Protein AF-A0A921GRY7-F1 (afdb_monomer_lite)

Organism: NCBI:txid173362

Secondary structure (DSSP, 8-state):
--SSSPPPHHHHHHHHHHHHTTPPPEETTHHHHHHHHHHHHHHTT----PPPPEE--GGGS-HHHHHHHT-SSHHHHHHHHHHHHHHHHHTTPPPSS-PPPPPS---SEEEEE--SSSTT---SGGGEEEEES--TT--HHHHHHHHHHHHHTT-SS--HHHHHHHHHHHHHHT---SPTT-----PPPHHHH--TT-EEEEES-EEETTTEEE-HHHHHHHHHHTT-EE-SS--SSS-SEEEESSTT--SHHHHHHHHTT--EEEHHHHHHHH-

Sequence (275 aa):
RDVQLAPRLAEAWPALSALLAWRVPVGVDIDRQLAHVDFELKRNGIVEPVPLGLEVPGRLLGAGERARLNAPTALERARAVRDAVRRVRAAGEELPGSGMAFRQVVAGHGYLLARTTGPTGTSAPTGFVVGGNLGAQDDAAAVLAGLLEETWERVPAPDAEVVERLRGVEEHFGVRVLPEGFTLEEAPGAADVLVPGARVCFSGTVHSPRHGFLEKEELHAMAEARGLVAVPNLTKTRTDVLVVAEAGSQSTKAKNAAKWEKPVLTAEEFLEWVG

Radius of gyration: 22.33 Å; chains: 1; bounding box: 62×34×62 Å

Foldseek 3Di:
DCQLQADQLLQCVQQVLQVQAQPAAEEAVRVVVLVVSCVSCVVVPHHFPRWFHQHDDPVLQDPVLVVQCPPPDPVSNSVSRVVSVVVCVVVVHDRPDDIDGRHNDRPDKHWGAAACDDPPHDLALVRIGMHHPDDPPDDSLASSLVSSLVSNVLQLQDDPSRVVSQVNSCVVSVHDNDPPPDDHDDADAPVRQLDAAAEEEEEDWAADPVPGTDDPVRLCVLSVVRRYHYDHDQDLPRHQEYEYNDRRDPDPNVVVCSVSVHHYHYPVSVVVVSD

pLDDT: mean 90.98, std 5.78, range [62.09, 97.94]

InterPro domains:
  IPR036420 BRCT domain superfamily [G3DSA:3.40.50.10190] (194-275)
  IPR036420 BRCT domain superfamily [SSF52113] (197-273)

Structure (mmCIF, N/CA/C/O backbone):
data_AF-A0A921GRY7-F1
#
_entry.id   AF-A0A921GRY7-F1
#
loop_
_atom_site.group_PDB
_atom_site.id
_atom_site.type_symbol
_atom_site.label_atom_id
_atom_site.label_alt_id
_atom_site.label_comp_id
_atom_site.label_asym_id
_atom_site.label_entity_id
_atom_site.label_seq_id
_atom_site.pdbx_PDB_ins_code
_atom_site.Cartn_x
_atom_site.Cartn_y
_atom_site.Cartn_z
_atom_site.occupancy
_atom_site.B_iso_or_equiv
_atom_site.auth_seq_id
_atom_site.auth_comp_id
_atom_site.auth_asym_id
_atom_site.auth_atom_id
_atom_site.pdbx_PDB_model_num
ATOM 1 N N . ARG A 1 1 ? -3.707 -9.504 2.897 1.00 62.09 1 ARG A N 1
ATOM 2 C CA . ARG A 1 1 ? -4.152 -8.556 3.936 1.00 62.09 1 ARG A CA 1
ATOM 3 C C . ARG A 1 1 ? -2.907 -7.834 4.434 1.00 62.09 1 ARG A C 1
ATOM 5 O O . ARG A 1 1 ? -2.235 -8.332 5.317 1.00 62.09 1 ARG A O 1
ATOM 12 N N . ASP A 1 2 ? -2.523 -6.727 3.792 1.00 67.38 2 ASP A N 1
ATOM 13 C CA . ASP A 1 2 ? -1.237 -6.053 4.085 1.00 67.38 2 ASP A CA 1
ATOM 14 C C . ASP A 1 2 ? -1.379 -4.541 4.285 1.00 67.38 2 ASP A C 1
ATOM 16 O O . ASP A 1 2 ? -0.385 -3.847 4.435 1.00 67.38 2 ASP A O 1
ATOM 20 N N . VAL A 1 3 ? -2.601 -4.001 4.254 1.00 77.12 3 VAL A N 1
ATOM 21 C CA . VAL A 1 3 ? -2.823 -2.557 4.076 1.00 77.12 3 VAL A CA 1
ATOM 22 C C . VAL A 1 3 ? -2.431 -1.737 5.309 1.00 77.12 3 VAL A C 1
ATOM 24 O O . VAL A 1 3 ? -1.964 -0.613 5.154 1.00 77.12 3 VAL A O 1
ATOM 27 N N . GLN A 1 4 ? -2.572 -2.280 6.524 1.00 86.12 4 GLN A N 1
ATOM 28 C CA . GLN A 1 4 ? -2.249 -1.555 7.764 1.00 86.12 4 GLN A CA 1
ATOM 29 C C . GLN A 1 4 ? -0.755 -1.267 7.922 1.00 86.12 4 GLN A C 1
ATOM 31 O O . GLN A 1 4 ? -0.395 -0.180 8.361 1.00 86.12 4 GLN A O 1
ATOM 36 N N . LEU A 1 5 ? 0.091 -2.219 7.520 1.00 91.62 5 LEU A N 1
ATOM 37 C CA . LEU A 1 5 ? 1.551 -2.110 7.563 1.00 91.62 5 LEU A CA 1
ATOM 38 C C . LEU A 1 5 ? 2.154 -1.788 6.189 1.00 91.62 5 LEU A C 1
ATOM 40 O O . LEU A 1 5 ? 3.370 -1.814 6.033 1.00 91.62 5 LEU A O 1
ATOM 44 N N . ALA A 1 6 ? 1.329 -1.542 5.168 1.00 91.44 6 ALA A N 1
ATOM 45 C CA . ALA A 1 6 ? 1.836 -1.190 3.853 1.00 91.44 6 ALA A CA 1
ATOM 46 C C . ALA A 1 6 ? 2.446 0.219 3.896 1.00 91.44 6 ALA A C 1
ATOM 48 O O . ALA A 1 6 ? 1.785 1.159 4.360 1.00 91.44 6 ALA A O 1
ATOM 49 N N . PRO A 1 7 ? 3.658 0.396 3.344 1.00 93.19 7 PRO A N 1
ATOM 50 C CA . PRO A 1 7 ? 4.244 1.715 3.223 1.00 93.19 7 PRO A CA 1
ATOM 51 C C . PRO A 1 7 ? 3.409 2.553 2.257 1.00 93.19 7 PRO A C 1
ATOM 53 O O . PRO A 1 7 ? 2.946 2.089 1.207 1.00 93.19 7 PRO A O 1
ATOM 56 N N . ARG A 1 8 ? 3.249 3.832 2.579 1.00 90.88 8 ARG A N 1
ATOM 57 C CA . ARG A 1 8 ? 2.812 4.842 1.614 1.00 90.88 8 ARG A CA 1
ATOM 58 C C . ARG A 1 8 ? 3.872 4.978 0.530 1.00 90.88 8 ARG A C 1
ATOM 60 O O . ARG A 1 8 ? 5.044 4.688 0.756 1.00 90.88 8 ARG A O 1
ATOM 67 N N . LEU A 1 9 ? 3.486 5.501 -0.636 1.00 92.12 9 LEU A N 1
ATOM 68 C CA . LEU A 1 9 ? 4.440 5.701 -1.731 1.00 92.12 9 LEU A CA 1
ATOM 69 C C . LEU A 1 9 ? 5.669 6.504 -1.281 1.00 92.12 9 LEU A C 1
ATOM 71 O O . LEU A 1 9 ? 6.775 6.137 -1.642 1.00 92.12 9 LEU A O 1
ATOM 75 N N . ALA A 1 10 ? 5.484 7.541 -0.459 1.00 90.31 10 ALA A N 1
ATOM 76 C CA . ALA A 1 10 ? 6.588 8.345 0.058 1.00 90.31 10 ALA A CA 1
ATOM 77 C C . ALA A 1 10 ? 7.561 7.562 0.961 1.00 90.31 10 ALA A C 1
ATOM 79 O O . ALA A 1 10 ? 8.765 7.767 0.870 1.00 90.31 10 ALA A O 1
ATOM 80 N N . GLU A 1 11 ? 7.051 6.633 1.770 1.00 92.62 11 GLU A N 1
ATOM 81 C CA . GLU A 1 11 ? 7.844 5.781 2.672 1.00 92.62 11 GLU A CA 1
ATOM 82 C C . GLU A 1 11 ? 8.551 4.654 1.896 1.00 92.62 11 GLU A C 1
ATOM 84 O O . GLU A 1 11 ? 9.663 4.251 2.225 1.00 92.62 11 GLU A O 1
ATOM 89 N N . ALA A 1 12 ? 7.929 4.162 0.821 1.00 94.44 12 ALA A N 1
ATOM 90 C CA . ALA A 1 12 ? 8.514 3.158 -0.066 1.00 94.44 12 ALA A CA 1
ATOM 91 C C . ALA A 1 12 ? 9.510 3.752 -1.075 1.00 94.44 12 ALA A C 1
ATOM 93 O O . ALA A 1 12 ? 10.363 3.030 -1.600 1.00 94.44 12 ALA A O 1
ATOM 94 N N . TRP A 1 13 ? 9.391 5.046 -1.397 1.00 93.25 13 TRP A N 1
ATOM 95 C CA . TRP A 1 13 ? 10.113 5.665 -2.507 1.00 93.25 13 TRP A CA 1
ATOM 96 C C . TRP A 1 13 ? 11.633 5.542 -2.397 1.00 93.25 13 TRP A C 1
ATOM 98 O O . TRP A 1 13 ? 12.224 5.170 -3.406 1.00 93.25 13 TRP A O 1
ATOM 108 N N . PRO A 1 14 ? 12.287 5.749 -1.235 1.00 92.56 14 PRO A N 1
ATOM 109 C CA . PRO A 1 14 ? 13.736 5.570 -1.135 1.00 92.56 14 PRO A CA 1
ATOM 110 C C . PRO A 1 14 ? 14.187 4.145 -1.491 1.00 92.56 14 PRO A C 1
ATOM 112 O O . PRO A 1 14 ? 15.159 3.961 -2.223 1.00 92.56 14 PRO A O 1
ATOM 115 N N . ALA A 1 15 ? 13.444 3.121 -1.056 1.00 93.69 15 ALA A N 1
ATOM 116 C CA . ALA A 1 15 ? 13.732 1.734 -1.421 1.00 93.69 15 ALA A CA 1
ATOM 117 C C . ALA A 1 15 ? 13.494 1.464 -2.917 1.00 93.69 15 ALA A C 1
ATOM 119 O O . ALA A 1 15 ? 14.284 0.771 -3.561 1.00 93.69 15 ALA A O 1
ATOM 120 N N . LEU A 1 16 ? 12.430 2.030 -3.496 1.00 92.56 16 LEU A N 1
ATOM 121 C CA . LEU A 1 16 ? 12.113 1.881 -4.919 1.00 92.56 16 LEU A CA 1
ATOM 122 C C . LEU A 1 16 ? 13.102 2.623 -5.8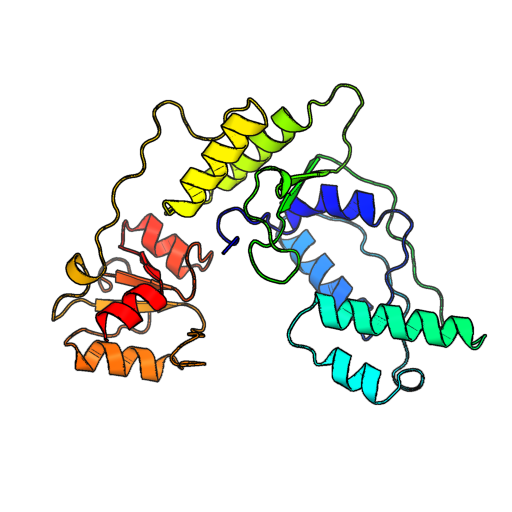22 1.00 92.56 16 LEU A C 1
ATOM 124 O O . LEU A 1 16 ? 13.555 2.056 -6.816 1.00 92.56 16 LEU A O 1
ATOM 128 N N . SER A 1 17 ? 13.447 3.869 -5.501 1.00 91.31 17 SER A N 1
ATOM 129 C CA . SER A 1 17 ? 14.310 4.718 -6.324 1.00 91.31 17 SER A CA 1
ATOM 130 C C . SER A 1 17 ? 15.698 4.102 -6.484 1.00 91.31 17 SER A C 1
ATOM 132 O O . SER A 1 17 ? 16.226 4.083 -7.595 1.00 91.31 17 SER A O 1
ATOM 134 N N . ALA A 1 18 ? 16.228 3.465 -5.434 1.00 88.81 18 ALA A N 1
ATOM 135 C CA . ALA A 1 18 ? 17.472 2.700 -5.495 1.00 88.81 18 ALA A CA 1
ATOM 136 C C . ALA A 1 18 ? 17.420 1.553 -6.517 1.00 88.81 18 ALA A C 1
ATOM 138 O O . ALA A 1 18 ? 18.366 1.345 -7.276 1.00 88.81 18 ALA A O 1
ATOM 139 N N . LEU A 1 19 ? 16.301 0.826 -6.585 1.00 89.88 19 LEU A N 1
ATOM 140 C CA . LEU A 1 19 ? 16.115 -0.270 -7.541 1.00 89.88 19 LEU A CA 1
ATOM 141 C C . LEU A 1 19 ? 15.895 0.235 -8.973 1.00 89.88 19 LEU A C 1
ATOM 143 O O . LEU A 1 19 ? 16.214 -0.475 -9.934 1.00 89.88 19 LEU A O 1
ATOM 147 N N . LEU A 1 20 ? 15.328 1.434 -9.114 1.00 92.00 20 LEU A N 1
ATOM 148 C CA . LEU A 1 20 ? 15.004 2.073 -10.387 1.00 92.00 20 LEU A CA 1
ATOM 149 C C . LEU A 1 20 ? 16.164 2.879 -10.972 1.00 92.00 20 LEU A C 1
ATOM 151 O O . LEU A 1 20 ? 16.150 3.122 -12.178 1.00 92.00 20 LEU A O 1
ATOM 155 N N . ALA A 1 21 ? 17.156 3.254 -10.164 1.00 90.62 21 ALA A N 1
ATOM 156 C CA . ALA A 1 21 ? 18.309 4.041 -10.581 1.00 90.62 21 ALA A CA 1
ATOM 157 C C . ALA A 1 21 ? 18.903 3.520 -11.898 1.00 90.62 21 ALA A C 1
ATOM 159 O O . ALA A 1 21 ? 19.133 2.318 -12.069 1.00 90.62 21 ALA A O 1
ATOM 160 N N . TRP A 1 22 ? 19.125 4.436 -12.844 1.00 92.38 22 TRP A N 1
ATOM 161 C CA . TRP A 1 22 ? 19.661 4.157 -14.183 1.00 92.38 22 TRP A CA 1
ATOM 162 C C . TRP A 1 22 ? 18.776 3.313 -15.107 1.00 92.38 22 TRP A C 1
ATOM 164 O O . TRP A 1 22 ? 19.164 3.027 -16.241 1.00 92.38 22 TRP A O 1
ATOM 174 N N . ARG A 1 23 ? 17.568 2.937 -14.682 1.00 93.25 23 ARG A N 1
ATOM 175 C CA . ARG A 1 23 ? 16.606 2.233 -15.535 1.00 93.25 23 ARG A CA 1
ATOM 176 C C . ARG A 1 23 ? 15.716 3.233 -16.257 1.00 93.25 23 ARG A C 1
ATOM 178 O O . ARG A 1 23 ? 15.287 4.227 -15.682 1.00 93.25 23 ARG A O 1
ATOM 185 N N . VAL A 1 24 ? 15.405 2.935 -17.514 1.00 94.69 24 VAL A N 1
ATOM 186 C CA . VAL A 1 24 ? 14.414 3.677 -18.302 1.00 94.69 24 VAL A CA 1
ATOM 187 C C . VAL A 1 24 ? 13.053 2.999 -18.117 1.00 94.69 24 VAL A C 1
ATOM 189 O O . VAL A 1 24 ? 12.957 1.794 -18.382 1.00 94.69 24 VAL A O 1
ATOM 192 N N . PRO A 1 25 ? 12.007 3.710 -17.660 1.00 95.19 25 PRO A N 1
ATOM 193 C CA . PRO A 1 25 ? 10.662 3.154 -17.616 1.00 95.19 25 PRO A CA 1
ATOM 194 C C . PRO A 1 25 ? 10.142 2.933 -19.038 1.00 95.19 25 PRO A C 1
ATOM 196 O O . PRO A 1 25 ? 10.279 3.793 -19.904 1.00 95.19 25 PRO A O 1
ATOM 199 N N . VAL A 1 26 ? 9.548 1.767 -19.282 1.00 94.94 26 VAL A N 1
ATOM 200 C CA . VAL A 1 26 ? 9.009 1.371 -20.590 1.00 94.94 26 VAL A CA 1
ATOM 201 C C . VAL A 1 26 ? 7.582 0.882 -20.390 1.00 94.94 26 VAL A C 1
ATOM 203 O O . VAL A 1 26 ? 7.345 0.045 -19.517 1.00 94.94 26 VAL A O 1
ATOM 206 N N . GLY A 1 27 ? 6.634 1.374 -21.184 1.00 94.81 27 GLY A N 1
ATOM 207 C CA . GLY A 1 27 ? 5.225 1.022 -21.015 1.00 94.81 27 GLY A CA 1
ATOM 208 C C . GLY A 1 27 ? 4.302 1.575 -22.085 1.00 94.81 27 GLY A C 1
ATOM 209 O O . GLY A 1 27 ? 4.739 2.275 -22.988 1.00 94.81 27 GLY A O 1
ATOM 210 N N . VAL A 1 28 ? 3.025 1.216 -21.965 1.00 93.19 28 VAL A N 1
ATOM 211 C CA . VAL A 1 28 ? 1.927 1.799 -22.748 1.00 93.19 28 VAL A CA 1
ATOM 212 C C . VAL A 1 28 ? 1.341 2.954 -21.948 1.00 93.19 28 VAL A C 1
ATOM 214 O O . VAL A 1 28 ? 1.077 2.778 -20.754 1.00 93.19 28 VAL A O 1
ATOM 217 N N . ASP A 1 29 ? 1.152 4.106 -22.581 1.00 92.94 29 ASP A N 1
ATOM 218 C CA . ASP A 1 29 ? 0.793 5.368 -21.927 1.00 92.94 29 ASP A CA 1
ATOM 219 C C . ASP A 1 29 ? 1.717 5.660 -20.729 1.00 92.94 29 ASP A C 1
ATOM 221 O O . ASP A 1 29 ? 1.269 6.050 -19.643 1.00 92.94 29 ASP A O 1
ATOM 225 N N . ILE A 1 30 ? 3.018 5.389 -20.887 1.00 94.19 30 ILE A N 1
ATOM 226 C CA . ILE A 1 30 ? 3.952 5.327 -19.753 1.00 94.19 30 ILE A CA 1
ATOM 227 C C . ILE A 1 30 ? 4.071 6.675 -19.044 1.00 94.19 30 ILE A C 1
ATOM 229 O O . ILE A 1 30 ? 4.057 6.720 -17.815 1.00 94.19 30 ILE A O 1
ATOM 233 N N . ASP A 1 31 ? 4.080 7.775 -19.794 1.00 94.25 31 ASP A N 1
ATOM 234 C CA . ASP A 1 31 ? 4.177 9.121 -19.228 1.00 94.25 31 ASP A CA 1
ATOM 235 C C . ASP A 1 31 ? 2.950 9.482 -18.387 1.00 94.25 31 ASP A C 1
ATOM 237 O O . ASP A 1 31 ? 3.072 10.152 -17.363 1.00 94.25 31 ASP A O 1
ATOM 241 N N . ARG A 1 32 ? 1.762 8.975 -18.743 1.00 94.31 32 ARG A N 1
ATOM 242 C CA . ARG A 1 32 ? 0.558 9.151 -17.921 1.00 94.31 32 ARG A CA 1
ATOM 243 C C . ARG A 1 32 ? 0.674 8.390 -16.603 1.00 94.31 32 ARG A C 1
ATOM 245 O O . ARG A 1 32 ? 0.292 8.912 -15.558 1.00 94.31 32 ARG A O 1
ATOM 252 N N . GLN A 1 33 ? 1.200 7.167 -16.633 1.00 93.56 33 GLN A N 1
ATOM 253 C CA . GLN A 1 33 ? 1.421 6.381 -15.416 1.00 93.56 33 GLN A CA 1
ATOM 254 C C . GLN A 1 33 ? 2.462 7.045 -14.507 1.00 93.56 33 GLN A C 1
ATOM 256 O O . GLN A 1 33 ? 2.249 7.156 -13.301 1.00 93.56 33 GLN A O 1
ATOM 261 N N . LEU A 1 34 ? 3.551 7.547 -15.089 1.00 94.75 34 LEU A N 1
ATOM 262 C CA . LEU A 1 34 ? 4.587 8.292 -14.378 1.00 94.75 34 LEU A CA 1
ATOM 263 C C . LEU A 1 34 ? 4.060 9.618 -13.815 1.00 94.75 34 LEU A C 1
ATOM 265 O O . LEU A 1 34 ? 4.408 9.964 -12.690 1.00 94.75 34 LEU A O 1
ATOM 269 N N . ALA A 1 35 ? 3.151 10.304 -14.513 1.00 94.81 35 ALA A N 1
ATOM 270 C CA . ALA A 1 35 ? 2.479 11.494 -13.994 1.00 94.81 35 ALA A CA 1
ATOM 271 C C . ALA A 1 35 ? 1.622 11.197 -12.749 1.00 94.81 35 ALA A C 1
ATOM 273 O O . ALA A 1 35 ? 1.552 12.025 -11.843 1.00 94.81 35 ALA A O 1
ATOM 274 N N . HIS A 1 36 ? 0.999 10.015 -12.659 1.00 94.12 36 HIS A N 1
ATOM 275 C CA . HIS A 1 36 ? 0.296 9.598 -11.440 1.00 94.12 36 HIS A CA 1
ATOM 276 C C . HIS A 1 36 ? 1.260 9.365 -10.267 1.00 94.12 36 HIS A C 1
ATOM 278 O O . HIS A 1 36 ? 0.955 9.763 -9.144 1.00 94.12 36 HIS A O 1
ATOM 284 N N . VAL A 1 37 ? 2.429 8.769 -10.525 1.00 93.12 37 VAL A N 1
ATOM 285 C CA . VAL A 1 37 ? 3.484 8.587 -9.511 1.00 93.12 37 VAL A CA 1
ATOM 286 C C . VAL A 1 37 ? 4.023 9.940 -9.044 1.00 93.12 37 VAL A C 1
ATOM 288 O O . VAL A 1 37 ? 4.062 10.196 -7.845 1.00 93.12 37 VAL A O 1
ATOM 291 N N . ASP A 1 38 ? 4.372 10.825 -9.978 1.00 93.50 38 ASP A N 1
ATOM 292 C CA . ASP A 1 38 ? 4.844 12.188 -9.707 1.00 93.50 38 ASP A CA 1
ATOM 293 C C . ASP A 1 38 ? 3.835 12.989 -8.870 1.00 93.50 38 ASP A C 1
ATOM 295 O O . ASP A 1 38 ? 4.195 13.619 -7.874 1.00 93.50 38 ASP A O 1
ATOM 299 N N . PHE A 1 39 ? 2.550 12.916 -9.228 1.00 93.88 39 PHE A N 1
ATOM 300 C CA . PHE A 1 39 ? 1.476 13.563 -8.481 1.00 93.88 39 PHE A CA 1
ATOM 301 C C . PHE A 1 39 ? 1.401 13.069 -7.030 1.00 93.88 39 PHE A C 1
ATOM 303 O O . PHE A 1 39 ? 1.341 13.883 -6.105 1.00 93.88 39 PHE A O 1
ATOM 310 N N . GLU A 1 40 ? 1.426 11.751 -6.813 1.00 93.19 40 GLU A N 1
ATOM 311 C CA . GLU A 1 40 ? 1.356 11.185 -5.463 1.00 93.19 40 GLU A CA 1
ATOM 312 C C . GLU A 1 40 ? 2.619 11.479 -4.641 1.00 93.19 40 GLU A C 1
ATOM 314 O O . GLU A 1 40 ? 2.504 11.767 -3.449 1.00 93.19 40 GLU A O 1
ATOM 319 N N . LEU A 1 41 ? 3.810 11.502 -5.246 1.00 92.00 41 LEU A N 1
ATOM 320 C CA . LEU A 1 41 ? 5.035 11.930 -4.559 1.00 92.00 41 LEU A CA 1
ATOM 321 C C . LEU A 1 41 ? 4.931 13.387 -4.094 1.00 92.00 41 LEU A C 1
ATOM 323 O O . LEU A 1 41 ? 5.106 13.666 -2.905 1.00 92.00 41 LEU A O 1
ATOM 327 N N . LYS A 1 42 ? 4.539 14.299 -4.994 1.00 92.44 42 LYS A N 1
ATOM 328 C CA . LYS A 1 42 ? 4.381 15.732 -4.690 1.00 92.44 42 LYS A CA 1
ATOM 329 C C . LYS A 1 42 ? 3.350 15.979 -3.599 1.00 92.44 42 LYS A C 1
ATOM 331 O O . LYS A 1 42 ? 3.585 16.780 -2.697 1.00 92.44 42 LYS A O 1
ATOM 336 N N . ARG A 1 43 ? 2.223 15.266 -3.645 1.00 90.88 43 ARG A N 1
ATOM 337 C CA . ARG A 1 43 ? 1.174 15.331 -2.617 1.00 90.88 43 ARG A CA 1
ATOM 338 C C . ARG A 1 43 ? 1.686 14.948 -1.226 1.00 90.88 43 ARG A C 1
ATOM 340 O O . ARG A 1 43 ? 1.167 15.458 -0.237 1.00 90.88 43 ARG A O 1
ATOM 347 N N . ASN A 1 44 ? 2.680 14.068 -1.153 1.00 88.88 44 ASN A N 1
ATOM 348 C CA . ASN A 1 44 ? 3.298 13.617 0.090 1.00 88.88 44 ASN A CA 1
ATOM 349 C C . ASN A 1 44 ? 4.630 14.337 0.388 1.00 88.88 44 ASN A C 1
ATOM 351 O O . ASN A 1 44 ? 5.401 13.869 1.218 1.00 88.88 44 ASN A O 1
ATOM 355 N N . GLY A 1 45 ? 4.898 15.477 -0.262 1.00 88.12 45 GLY A N 1
ATOM 356 C CA . GLY A 1 45 ? 6.051 16.331 0.038 1.00 88.12 45 GLY A CA 1
ATOM 357 C C . GLY A 1 45 ? 7.376 15.896 -0.592 1.00 88.12 45 GLY A C 1
ATOM 358 O O . GLY A 1 45 ? 8.396 16.525 -0.324 1.00 88.12 45 GLY A O 1
ATOM 359 N N . ILE A 1 46 ? 7.382 14.872 -1.449 1.00 88.31 46 ILE A N 1
ATOM 360 C CA . ILE A 1 46 ? 8.577 14.439 -2.182 1.00 88.31 46 ILE A CA 1
ATOM 361 C C . ILE A 1 46 ? 8.581 15.083 -3.568 1.00 88.31 46 ILE A C 1
ATOM 363 O O . ILE A 1 46 ? 7.669 14.880 -4.369 1.00 88.31 46 ILE A O 1
ATOM 367 N N . VAL A 1 47 ? 9.638 15.838 -3.870 1.00 87.56 47 VAL A N 1
ATOM 368 C CA . VAL A 1 47 ? 9.867 16.431 -5.194 1.00 87.56 47 VAL A CA 1
ATOM 369 C C . VAL A 1 47 ? 11.020 15.693 -5.869 1.00 87.56 47 VAL A C 1
ATOM 371 O O . VAL A 1 47 ? 12.167 16.128 -5.816 1.00 87.56 47 VAL A O 1
ATOM 374 N N . GLU A 1 48 ? 10.702 14.562 -6.497 1.00 84.88 48 GLU A N 1
ATOM 375 C CA . GLU A 1 48 ? 11.650 13.783 -7.299 1.00 84.88 48 GLU A CA 1
ATOM 376 C C . GLU A 1 48 ? 11.406 14.048 -8.794 1.00 84.88 48 GLU A C 1
ATOM 378 O O . GLU A 1 48 ? 10.261 13.964 -9.244 1.00 84.88 48 GLU A O 1
ATOM 383 N N . PRO A 1 49 ? 12.439 14.350 -9.601 1.00 86.88 49 PRO A N 1
ATOM 384 C CA . PRO A 1 49 ? 12.290 14.471 -11.047 1.00 86.88 49 PRO A CA 1
ATOM 385 C C . PRO A 1 49 ? 11.945 13.120 -11.691 1.00 86.88 49 PRO A C 1
ATOM 387 O O . PRO A 1 49 ? 12.827 12.318 -12.004 1.00 86.88 49 PRO A O 1
ATOM 390 N N . VAL A 1 50 ? 10.655 12.876 -11.921 1.00 90.81 50 VAL A N 1
ATOM 391 C CA . VAL A 1 50 ? 10.193 11.682 -12.634 1.00 90.81 50 VAL A CA 1
ATOM 392 C C . VAL A 1 50 ? 10.576 11.791 -14.123 1.00 90.81 50 VAL A C 1
ATOM 394 O O . VAL A 1 50 ? 10.293 12.816 -14.749 1.00 90.81 50 VAL A O 1
ATOM 397 N N . PRO A 1 51 ? 11.264 10.786 -14.705 1.00 93.25 51 PRO A N 1
ATOM 398 C CA . PRO A 1 51 ? 11.723 10.839 -16.092 1.00 93.25 51 PRO A CA 1
ATOM 399 C C . PRO A 1 51 ? 10.567 10.688 -17.090 1.00 93.25 51 PRO A C 1
ATOM 401 O O . PRO A 1 51 ? 9.493 10.210 -16.741 1.00 93.25 51 PRO A O 1
ATOM 404 N N . LEU A 1 52 ? 10.820 11.027 -18.358 1.00 93.62 52 LEU A N 1
ATOM 405 C CA . LEU A 1 52 ? 9.954 10.619 -19.468 1.00 93.62 52 LEU A CA 1
ATOM 406 C C . LEU A 1 52 ? 10.229 9.154 -19.808 1.00 93.62 52 LEU A C 1
ATOM 408 O O . LEU A 1 52 ? 11.390 8.741 -19.902 1.00 93.62 52 LEU A O 1
ATOM 412 N N . GLY A 1 53 ? 9.175 8.369 -19.980 1.00 94.81 53 GLY A N 1
ATOM 413 C CA . GLY A 1 53 ? 9.274 6.962 -20.325 1.00 94.81 53 GLY A CA 1
ATOM 414 C C . GLY A 1 53 ? 9.470 6.718 -21.816 1.00 94.81 53 GLY A C 1
ATOM 415 O O . GLY A 1 53 ? 9.351 7.600 -22.661 1.00 94.81 53 GLY A O 1
ATOM 416 N N . LEU A 1 54 ? 9.797 5.471 -22.137 1.00 95.56 54 LEU A N 1
ATOM 417 C CA . LEU A 1 54 ? 9.840 4.977 -23.504 1.00 95.56 54 LEU A CA 1
ATOM 418 C C . LEU A 1 54 ? 8.506 4.300 -23.832 1.00 95.56 54 LEU A C 1
ATOM 420 O O . LEU A 1 54 ? 8.191 3.230 -23.300 1.00 95.56 54 LEU A O 1
ATOM 424 N N . GLU A 1 55 ? 7.729 4.941 -24.697 1.00 95.12 55 GLU A N 1
ATOM 425 C CA . GLU A 1 55 ? 6.400 4.477 -25.087 1.00 95.12 55 GLU A CA 1
ATOM 426 C C . GLU A 1 55 ? 6.475 3.197 -25.933 1.00 95.12 55 GLU A C 1
ATOM 428 O O . GLU A 1 55 ? 7.328 3.054 -26.814 1.00 95.12 55 GLU A O 1
ATOM 433 N N . VAL A 1 56 ? 5.554 2.263 -25.686 1.00 94.75 56 VAL A N 1
ATOM 434 C CA . VAL A 1 56 ? 5.374 1.043 -26.478 1.00 94.75 56 VAL A CA 1
ATOM 435 C C . VAL A 1 56 ? 4.169 1.225 -27.402 1.00 94.75 56 VAL A C 1
ATOM 437 O O . VAL A 1 56 ? 3.029 1.092 -26.957 1.00 94.75 56 VAL A O 1
ATOM 440 N N . PRO A 1 57 ? 4.377 1.470 -28.710 1.00 92.38 57 PRO A N 1
ATOM 441 C CA . PRO A 1 57 ? 3.271 1.692 -29.628 1.00 92.38 57 PRO A CA 1
ATOM 442 C C . PRO A 1 57 ? 2.329 0.490 -29.708 1.00 92.38 57 PRO A C 1
ATOM 444 O O . PRO A 1 57 ? 2.767 -0.638 -29.933 1.00 92.38 57 PRO A O 1
ATOM 447 N N . GLY A 1 58 ? 1.017 0.736 -29.673 1.00 90.69 58 GLY A N 1
ATOM 448 C CA . GLY A 1 58 ? 0.007 -0.330 -29.742 1.00 90.69 58 GLY A CA 1
ATOM 449 C C . GLY A 1 58 ? 0.089 -1.221 -30.993 1.00 90.69 58 GLY A C 1
ATOM 450 O O . GLY A 1 58 ? -0.290 -2.395 -30.946 1.00 90.69 58 GLY A O 1
ATOM 451 N N . ARG A 1 59 ? 0.645 -0.699 -32.098 1.00 91.75 59 ARG A N 1
ATOM 452 C CA . ARG A 1 59 ? 0.915 -1.466 -33.330 1.00 91.75 59 ARG A CA 1
ATOM 453 C C . ARG A 1 59 ? 1.939 -2.588 -33.135 1.00 91.75 59 ARG A C 1
ATOM 455 O O . ARG A 1 59 ? 1.866 -3.582 -33.843 1.00 91.75 59 ARG A O 1
ATOM 462 N N . LEU A 1 60 ? 2.853 -2.440 -32.174 1.00 91.25 60 LEU A N 1
ATOM 463 C CA . LEU A 1 60 ? 3.876 -3.440 -31.861 1.00 91.25 60 LEU A CA 1
ATOM 464 C C . LEU A 1 60 ? 3.356 -4.529 -30.921 1.00 91.25 60 LEU A C 1
ATOM 466 O O . LEU A 1 60 ? 4.044 -5.523 -30.716 1.00 91.25 60 LEU A O 1
ATOM 470 N N . LEU A 1 61 ? 2.160 -4.361 -30.351 1.00 92.62 61 LEU A N 1
ATOM 471 C CA . LEU A 1 61 ? 1.550 -5.320 -29.435 1.00 92.62 61 LEU A CA 1
ATOM 472 C C . LEU A 1 61 ? 0.695 -6.331 -30.199 1.00 92.62 61 LEU A C 1
ATOM 474 O O . LEU A 1 61 ? -0.171 -5.942 -30.979 1.00 92.62 61 LEU A O 1
ATOM 478 N N . GLY A 1 62 ? 0.873 -7.622 -29.934 1.00 91.31 62 GLY A N 1
ATOM 479 C CA . GLY A 1 62 ? 0.003 -8.682 -30.445 1.00 91.31 62 GLY A CA 1
ATOM 480 C C . GLY A 1 62 ? -1.335 -8.768 -29.698 1.00 91.31 62 GLY A C 1
ATOM 481 O O . GLY A 1 62 ? -1.495 -8.226 -28.605 1.00 91.31 62 GLY A O 1
ATOM 482 N N . ALA A 1 63 ? -2.305 -9.504 -30.251 1.00 91.81 63 ALA A N 1
ATOM 483 C CA . ALA A 1 63 ? -3.631 -9.665 -29.637 1.00 91.81 63 ALA A CA 1
ATOM 484 C C . ALA A 1 63 ? -3.570 -10.249 -28.210 1.00 91.81 63 ALA A C 1
ATOM 486 O O . ALA A 1 63 ? -4.212 -9.727 -27.300 1.00 91.81 63 ALA A O 1
ATOM 487 N N . GLY A 1 64 ? -2.741 -11.277 -27.991 1.00 92.50 64 GLY A N 1
ATOM 488 C CA . GLY A 1 64 ? -2.557 -11.877 -26.665 1.00 92.50 64 GLY A CA 1
ATOM 489 C C . GLY A 1 64 ? -1.892 -10.936 -25.654 1.00 92.50 64 GLY A C 1
ATOM 490 O O . GLY A 1 64 ? -2.208 -10.969 -24.469 1.00 92.50 64 GLY A O 1
ATOM 491 N N . GLU A 1 65 ? -1.002 -10.048 -26.100 1.00 93.88 65 GLU A N 1
ATOM 492 C CA . GLU A 1 65 ? -0.382 -9.041 -25.230 1.00 93.88 65 GLU A CA 1
ATOM 493 C C . GLU A 1 65 ? -1.395 -7.970 -24.838 1.00 93.88 65 GLU A C 1
ATOM 495 O O . GLU A 1 65 ? -1.504 -7.656 -23.658 1.00 93.88 65 GLU A O 1
ATOM 500 N N . ARG A 1 66 ? -2.208 -7.491 -25.788 1.00 92.94 66 ARG A N 1
ATOM 501 C CA . ARG A 1 66 ? -3.302 -6.546 -25.512 1.00 92.94 66 ARG A CA 1
ATOM 502 C C . ARG A 1 66 ? -4.320 -7.118 -24.527 1.00 92.94 66 ARG A C 1
ATOM 504 O O . ARG A 1 66 ? -4.740 -6.409 -23.622 1.00 92.94 66 ARG A O 1
ATOM 511 N N . ALA A 1 67 ? -4.670 -8.399 -24.648 1.00 94.00 67 ALA A N 1
ATOM 512 C CA . ALA A 1 67 ? -5.537 -9.058 -23.672 1.00 94.00 67 ALA A CA 1
ATOM 513 C C . ALA A 1 67 ? -4.907 -9.065 -22.267 1.00 94.00 67 ALA A C 1
ATOM 515 O O . ALA A 1 67 ? -5.567 -8.709 -21.295 1.00 94.00 67 ALA A O 1
ATOM 516 N N . ARG A 1 68 ? -3.609 -9.384 -22.154 1.00 95.12 68 ARG A N 1
ATOM 517 C CA . ARG A 1 68 ? -2.885 -9.359 -20.869 1.00 95.12 68 ARG A CA 1
ATOM 518 C C . ARG A 1 68 ? -2.678 -7.950 -20.303 1.00 95.12 68 ARG A C 1
ATOM 520 O O . ARG A 1 68 ? -2.519 -7.811 -19.095 1.00 95.12 68 ARG A O 1
ATOM 527 N N . LEU A 1 69 ? -2.718 -6.902 -21.125 1.00 93.75 69 LEU A N 1
ATOM 528 C CA . LEU A 1 69 ? -2.750 -5.519 -20.632 1.00 93.75 69 LEU A CA 1
ATOM 529 C C . LEU A 1 69 ? -4.063 -5.174 -19.917 1.00 93.75 69 LEU A C 1
ATOM 531 O O . LEU A 1 69 ? -4.075 -4.235 -19.132 1.00 93.75 69 LEU A O 1
ATOM 535 N N . ASN A 1 70 ? -5.124 -5.962 -20.106 1.00 92.25 70 ASN A N 1
ATOM 536 C CA . ASN A 1 70 ? -6.371 -5.858 -19.345 1.00 92.25 70 ASN A CA 1
ATOM 537 C C . ASN A 1 70 ? -6.421 -6.826 -18.148 1.00 92.25 70 ASN A C 1
ATOM 539 O O . ASN A 1 70 ? -7.480 -7.023 -17.559 1.00 92.25 70 ASN A O 1
ATOM 543 N N . ALA A 1 71 ? -5.292 -7.448 -17.783 1.00 91.44 71 ALA A N 1
ATOM 544 C CA . ALA A 1 71 ? -5.221 -8.325 -16.619 1.00 91.44 71 ALA A CA 1
ATOM 545 C C . ALA A 1 71 ? -5.560 -7.564 -15.320 1.00 91.44 71 ALA A C 1
ATOM 547 O O . ALA A 1 71 ? -5.248 -6.368 -15.201 1.00 91.44 71 ALA A O 1
ATOM 548 N N . PRO A 1 72 ? -6.153 -8.244 -14.321 1.00 85.62 72 PRO A N 1
ATOM 549 C CA . PRO A 1 72 ? -6.647 -7.598 -13.107 1.00 85.62 72 PRO A CA 1
ATOM 550 C C . PRO A 1 72 ? -5.522 -6.961 -12.285 1.00 85.62 72 PRO A C 1
ATOM 552 O O . PRO A 1 72 ? -5.717 -5.903 -11.682 1.00 85.62 72 PRO A O 1
ATOM 555 N N . THR A 1 73 ? -4.311 -7.531 -12.292 1.00 85.88 73 THR A N 1
ATOM 556 C CA . THR A 1 73 ? -3.213 -7.022 -11.461 1.00 85.88 73 THR A CA 1
ATOM 557 C C . THR A 1 73 ? -2.214 -6.161 -12.234 1.00 85.88 73 THR A C 1
ATOM 559 O O . THR A 1 73 ? -1.840 -6.449 -13.371 1.00 85.88 73 THR A O 1
ATOM 562 N N . ALA A 1 74 ? -1.695 -5.118 -11.576 1.00 88.50 74 ALA A N 1
ATOM 563 C CA . ALA A 1 74 ? -0.636 -4.276 -12.138 1.00 88.50 74 ALA A CA 1
ATOM 564 C C . ALA A 1 74 ? 0.632 -5.076 -12.492 1.00 88.50 74 ALA A C 1
ATOM 566 O O .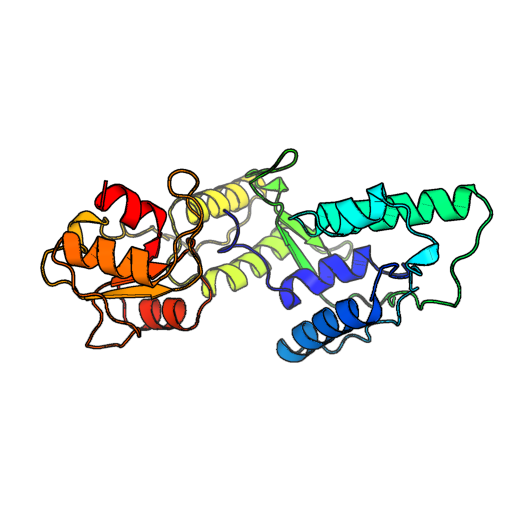 ALA A 1 74 ? 1.284 -4.788 -13.493 1.00 88.50 74 ALA A O 1
ATOM 567 N N . LEU A 1 75 ? 0.953 -6.114 -11.710 1.00 88.81 75 LEU A N 1
ATOM 568 C CA . LEU A 1 75 ? 2.112 -6.972 -11.951 1.00 88.81 75 LEU A CA 1
ATOM 569 C C . LEU A 1 75 ? 1.973 -7.780 -13.247 1.00 88.81 75 LEU A C 1
ATOM 571 O O . LEU A 1 75 ? 2.936 -7.891 -14.005 1.00 88.81 75 LEU A O 1
ATOM 575 N N . GLU A 1 76 ? 0.794 -8.338 -13.521 1.00 91.19 76 GLU A N 1
ATOM 576 C CA . GLU A 1 76 ? 0.532 -9.060 -14.772 1.00 91.19 76 GLU A CA 1
ATOM 577 C C . GLU A 1 76 ? 0.600 -8.124 -15.976 1.00 91.19 76 GLU A C 1
ATOM 579 O O . GLU A 1 76 ? 1.259 -8.456 -16.962 1.00 91.19 76 GLU A O 1
ATOM 584 N N . ARG A 1 77 ? 0.016 -6.924 -15.866 1.00 93.62 77 ARG A N 1
ATOM 585 C CA . ARG A 1 77 ? 0.101 -5.901 -16.917 1.00 93.62 77 ARG A CA 1
ATOM 586 C C . ARG A 1 77 ? 1.552 -5.484 -17.186 1.00 93.62 77 ARG A C 1
ATOM 588 O O . ARG A 1 77 ? 1.980 -5.470 -18.337 1.00 93.62 77 ARG A O 1
ATOM 595 N N . ALA A 1 78 ? 2.346 -5.239 -16.141 1.00 93.19 78 ALA A N 1
ATOM 596 C CA . ALA A 1 78 ? 3.767 -4.906 -16.272 1.00 93.19 78 ALA A CA 1
ATOM 597 C C . ALA A 1 78 ? 4.585 -6.052 -16.899 1.00 93.19 78 ALA A C 1
ATOM 599 O O . ALA A 1 78 ? 5.451 -5.821 -17.745 1.00 93.19 78 ALA A O 1
ATOM 600 N N . ARG A 1 79 ? 4.293 -7.310 -16.534 1.00 94.19 79 ARG A N 1
ATOM 601 C CA . ARG A 1 79 ? 4.911 -8.493 -17.158 1.00 94.19 79 ARG A CA 1
ATOM 602 C C . ARG A 1 79 ? 4.533 -8.616 -18.634 1.00 94.19 79 ARG A C 1
ATOM 604 O O . ARG A 1 79 ? 5.405 -8.937 -19.434 1.00 94.19 79 ARG A O 1
ATOM 611 N N . ALA A 1 80 ? 3.291 -8.306 -19.005 1.00 95.50 80 ALA A N 1
ATOM 612 C CA . ALA A 1 80 ? 2.853 -8.304 -20.398 1.00 95.50 80 ALA A CA 1
ATOM 613 C C . ALA A 1 80 ? 3.637 -7.292 -21.247 1.00 95.50 80 ALA A C 1
ATOM 615 O O . ALA A 1 80 ? 4.133 -7.661 -22.311 1.00 95.50 80 ALA A O 1
ATOM 616 N N . VAL A 1 81 ? 3.825 -6.063 -20.747 1.00 95.69 81 VAL A N 1
ATOM 617 C CA . VAL A 1 81 ? 4.685 -5.049 -21.387 1.00 95.69 81 VAL A CA 1
ATOM 618 C C . VAL A 1 81 ? 6.116 -5.567 -21.528 1.00 95.69 81 VAL A C 1
ATOM 620 O O . VAL A 1 81 ? 6.675 -5.544 -22.622 1.00 95.69 81 VAL A O 1
ATOM 623 N N . ARG A 1 82 ? 6.715 -6.073 -20.442 1.00 95.25 82 ARG A N 1
ATOM 624 C CA . ARG A 1 82 ? 8.089 -6.602 -20.449 1.00 95.25 82 ARG A CA 1
ATOM 625 C C . ARG A 1 82 ? 8.269 -7.693 -21.505 1.00 95.25 82 ARG A C 1
ATOM 627 O O . ARG A 1 82 ? 9.264 -7.684 -22.227 1.00 95.25 82 ARG A O 1
ATOM 634 N N . ASP A 1 83 ? 7.342 -8.642 -21.564 1.00 95.56 83 ASP A N 1
ATOM 635 C CA . ASP A 1 83 ? 7.400 -9.758 -22.507 1.00 95.56 83 ASP A CA 1
ATOM 636 C C . ASP A 1 83 ? 7.248 -9.263 -23.955 1.00 95.56 83 ASP A C 1
ATOM 638 O O . ASP A 1 83 ? 8.009 -9.693 -24.822 1.00 95.56 83 ASP A O 1
ATOM 642 N N . ALA A 1 84 ? 6.345 -8.305 -24.202 1.00 95.00 84 ALA A N 1
ATOM 643 C CA . ALA A 1 84 ? 6.172 -7.686 -25.515 1.00 95.00 84 ALA A CA 1
ATOM 644 C C . ALA A 1 84 ? 7.445 -6.964 -25.977 1.00 95.00 84 ALA A C 1
ATOM 646 O O . ALA A 1 84 ? 7.927 -7.196 -27.082 1.00 95.00 84 ALA A O 1
ATOM 647 N N . VAL A 1 85 ? 8.055 -6.153 -25.108 1.00 94.25 85 VAL A N 1
ATOM 648 C CA . VAL A 1 85 ? 9.303 -5.435 -25.417 1.00 94.25 85 VAL A CA 1
ATOM 649 C C . VAL A 1 85 ? 10.455 -6.405 -25.680 1.00 94.25 85 VAL A C 1
ATOM 651 O O . VAL A 1 85 ? 11.246 -6.184 -26.596 1.00 94.25 85 VAL A O 1
ATOM 654 N N . ARG A 1 86 ? 10.552 -7.503 -24.918 1.00 94.81 86 ARG A N 1
ATOM 655 C CA . ARG A 1 86 ? 11.550 -8.556 -25.170 1.00 94.81 86 ARG A CA 1
ATOM 656 C C . ARG A 1 86 ? 11.371 -9.185 -26.548 1.00 94.81 86 ARG A C 1
ATOM 658 O O . ARG A 1 86 ? 12.361 -9.358 -27.249 1.00 94.81 86 ARG A O 1
ATOM 665 N N . ARG A 1 87 ? 10.131 -9.489 -26.940 1.00 94.88 87 ARG A N 1
ATOM 666 C CA . ARG A 1 87 ? 9.812 -10.032 -28.267 1.00 94.88 87 ARG A CA 1
ATOM 667 C C . ARG A 1 87 ? 10.168 -9.048 -29.382 1.00 94.88 87 ARG A C 1
ATOM 669 O O . ARG A 1 87 ? 10.831 -9.453 -30.327 1.00 94.88 87 ARG A O 1
ATOM 676 N N . VAL A 1 88 ? 9.758 -7.784 -29.262 1.00 92.88 88 VAL A N 1
ATOM 677 C CA . VAL A 1 88 ? 10.053 -6.719 -30.244 1.00 92.88 88 VAL A CA 1
ATOM 678 C C . VAL A 1 88 ? 11.565 -6.598 -30.460 1.00 92.88 88 VAL A C 1
ATOM 680 O O . VAL A 1 88 ? 12.036 -6.696 -31.588 1.00 92.88 88 VAL A O 1
ATOM 683 N N . ARG A 1 89 ? 12.345 -6.521 -29.374 1.00 92.12 89 ARG A N 1
ATOM 684 C CA . ARG A 1 89 ? 13.814 -6.469 -29.456 1.00 92.12 89 ARG A CA 1
ATOM 685 C C . ARG A 1 89 ? 14.424 -7.729 -30.070 1.00 92.12 89 ARG A C 1
ATOM 687 O O . ARG A 1 89 ? 15.367 -7.628 -30.844 1.00 92.12 89 ARG A O 1
ATOM 694 N N . ALA A 1 90 ? 13.897 -8.910 -29.744 1.00 93.94 90 ALA A N 1
ATOM 695 C CA . ALA A 1 90 ? 14.364 -10.171 -30.324 1.00 93.94 90 ALA A CA 1
ATOM 696 C C . ALA A 1 90 ? 14.083 -10.272 -31.834 1.00 93.94 90 ALA A C 1
ATOM 698 O O . ALA A 1 90 ? 14.811 -10.964 -32.539 1.00 93.94 90 ALA A O 1
ATOM 699 N N . ALA A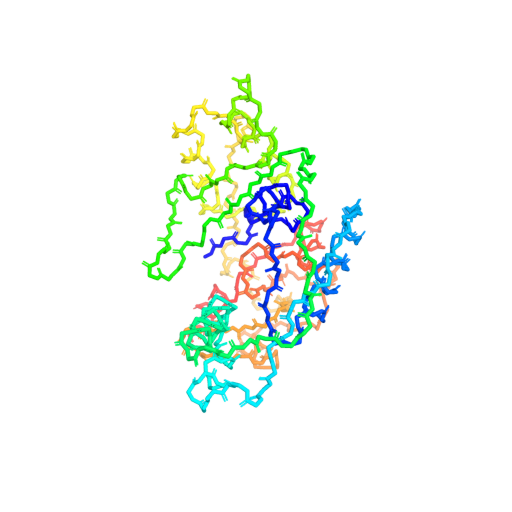 1 91 ? 13.065 -9.565 -32.332 1.00 92.69 91 ALA A N 1
ATOM 700 C CA . ALA A 1 91 ? 12.772 -9.438 -33.757 1.00 92.69 91 ALA A CA 1
ATOM 701 C C . ALA A 1 91 ? 13.652 -8.390 -34.474 1.00 92.69 91 ALA A C 1
ATOM 703 O O . ALA A 1 91 ? 13.505 -8.199 -35.677 1.00 92.69 91 ALA A O 1
ATOM 704 N N . GLY A 1 92 ? 14.561 -7.716 -33.757 1.00 90.75 92 GLY A N 1
ATOM 705 C CA . GLY A 1 92 ? 15.405 -6.650 -34.304 1.00 90.75 92 GLY A CA 1
ATOM 706 C C . GLY A 1 92 ? 14.681 -5.314 -34.488 1.00 90.75 92 GLY A C 1
ATOM 707 O O . GLY A 1 92 ? 15.222 -4.412 -35.120 1.00 90.75 92 GLY A O 1
ATOM 708 N N . GLU A 1 93 ? 13.469 -5.174 -33.949 1.00 88.31 93 GLU A N 1
ATOM 709 C CA . GLU A 1 93 ? 12.726 -3.919 -33.972 1.00 88.31 93 GLU A CA 1
ATOM 710 C C . GLU A 1 93 ? 13.127 -3.028 -32.786 1.00 88.31 93 GLU A C 1
ATOM 712 O O . GLU A 1 93 ? 13.288 -3.490 -31.650 1.00 88.31 93 GLU A O 1
ATOM 717 N N . GLU A 1 94 ? 13.243 -1.724 -33.039 1.00 86.50 94 GLU A N 1
ATOM 718 C CA . GLU A 1 94 ? 13.496 -0.719 -32.008 1.00 86.50 94 GLU A CA 1
ATOM 719 C C . GLU A 1 94 ? 12.203 -0.007 -31.602 1.00 86.50 94 GLU A C 1
ATOM 721 O O . GLU A 1 94 ? 11.315 0.259 -32.417 1.00 86.50 94 GLU A O 1
ATOM 726 N N . LEU A 1 95 ? 12.095 0.320 -30.313 1.00 88.44 95 LEU A N 1
ATOM 727 C CA . LEU A 1 95 ? 11.022 1.186 -29.840 1.00 88.44 95 LEU A CA 1
ATOM 728 C C . LEU A 1 95 ? 11.321 2.626 -30.278 1.00 88.44 95 LEU A C 1
ATOM 730 O O . LEU A 1 95 ? 12.457 3.074 -30.126 1.00 88.44 95 LEU A O 1
ATOM 734 N N . PRO A 1 96 ? 10.331 3.364 -30.805 1.00 85.69 96 PRO A N 1
ATOM 735 C CA . PRO A 1 96 ? 10.548 4.737 -31.230 1.00 85.69 96 PRO A CA 1
ATOM 736 C C . PRO A 1 96 ? 10.790 5.662 -30.029 1.00 85.69 96 PRO A C 1
ATOM 738 O O . PRO A 1 96 ? 10.089 5.579 -29.022 1.00 85.69 96 PRO A O 1
ATOM 741 N N . GLY A 1 97 ? 11.722 6.602 -30.187 1.00 85.38 97 GLY A N 1
ATOM 742 C CA . GLY A 1 97 ? 12.027 7.635 -29.196 1.00 85.38 97 GLY A CA 1
ATOM 743 C C . GLY A 1 97 ? 13.124 7.246 -28.204 1.00 85.38 97 GLY A C 1
ATOM 744 O O . GLY A 1 97 ? 13.679 6.151 -28.237 1.00 85.38 97 GLY A O 1
ATOM 745 N N . SER A 1 98 ? 13.452 8.180 -27.315 1.00 83.00 98 SER A N 1
ATOM 746 C CA . SER A 1 98 ? 14.435 7.992 -26.249 1.00 83.00 98 SER A CA 1
ATOM 747 C C . SER A 1 98 ? 13.783 8.318 -24.910 1.00 83.00 98 SER A C 1
ATOM 749 O O . SER A 1 98 ? 13.472 9.478 -24.643 1.00 83.00 98 SER A O 1
ATOM 751 N N . GLY A 1 99 ? 13.569 7.301 -24.076 1.00 89.50 99 GLY A N 1
ATOM 752 C CA . GLY A 1 99 ? 13.180 7.515 -22.683 1.00 89.50 99 GLY A CA 1
ATOM 753 C C . GLY A 1 99 ? 14.362 8.032 -21.859 1.00 89.50 99 GLY A C 1
ATOM 754 O O . GLY A 1 99 ? 15.523 7.863 -22.236 1.00 89.50 99 GLY A O 1
ATOM 755 N N . MET A 1 100 ? 14.073 8.642 -20.717 1.00 94.56 100 MET A N 1
ATOM 756 C CA . MET A 1 100 ? 15.077 9.072 -19.749 1.00 94.56 100 MET A CA 1
ATOM 757 C C . MET A 1 100 ? 15.194 8.050 -18.620 1.00 94.56 100 MET A C 1
ATOM 759 O O . MET A 1 100 ? 14.209 7.461 -18.178 1.00 94.56 100 MET A O 1
ATOM 763 N N . ALA A 1 101 ? 16.417 7.824 -18.150 1.00 93.75 101 ALA A N 1
ATOM 764 C CA . ALA A 1 101 ? 16.638 6.971 -16.994 1.00 93.75 101 ALA A CA 1
ATOM 765 C C . ALA A 1 101 ? 16.242 7.695 -15.700 1.00 93.75 101 ALA A C 1
ATOM 767 O O . ALA A 1 101 ? 16.404 8.913 -15.590 1.00 93.75 101 ALA A O 1
ATOM 768 N N . PHE A 1 102 ? 15.780 6.941 -14.701 1.00 91.94 102 PHE A N 1
ATOM 769 C CA . PHE A 1 102 ? 15.689 7.456 -13.336 1.00 91.94 102 PHE A CA 1
ATOM 770 C C . PHE A 1 102 ? 17.070 7.906 -12.848 1.00 91.94 102 PHE A C 1
ATOM 772 O O . PHE A 1 102 ? 18.089 7.265 -13.136 1.00 91.94 102 PHE A O 1
ATOM 779 N N . ARG A 1 103 ? 17.098 9.012 -12.097 1.00 86.56 103 ARG A N 1
ATOM 780 C CA . ARG A 1 103 ? 18.325 9.543 -11.492 1.00 86.56 103 ARG A CA 1
ATOM 781 C C . ARG A 1 103 ? 18.870 8.579 -10.434 1.00 86.56 103 ARG A C 1
ATOM 783 O O . ARG A 1 103 ? 18.141 7.768 -9.878 1.00 86.56 103 ARG A O 1
ATOM 790 N N . GLN A 1 104 ? 20.165 8.702 -10.142 1.00 74.56 104 GLN A N 1
ATOM 791 C CA . GLN A 1 104 ? 20.840 7.919 -9.099 1.00 74.56 104 GLN A CA 1
ATOM 792 C C . GLN A 1 104 ? 20.551 8.428 -7.674 1.00 74.56 104 GLN A C 1
ATOM 794 O O . GLN A 1 104 ? 20.979 7.806 -6.709 1.00 74.56 104 GLN A O 1
ATOM 799 N N . VAL A 1 105 ? 19.889 9.577 -7.508 1.00 68.31 105 VAL A N 1
ATOM 800 C CA . VAL A 1 105 ? 19.756 10.188 -6.182 1.00 68.31 105 VAL A CA 1
ATOM 801 C C . VAL A 1 105 ? 18.789 9.366 -5.335 1.00 68.31 105 VAL A C 1
ATOM 803 O O . VAL A 1 105 ? 17.592 9.328 -5.592 1.00 68.31 105 VAL A O 1
ATOM 806 N N . VAL A 1 106 ? 19.328 8.722 -4.305 1.00 68.12 106 VAL A N 1
ATOM 807 C CA . VAL A 1 106 ? 18.559 8.038 -3.272 1.00 68.12 106 VAL A CA 1
ATOM 808 C C . VAL A 1 106 ? 18.871 8.756 -1.972 1.00 68.12 106 VAL A C 1
ATOM 810 O O . VAL A 1 106 ? 19.952 8.597 -1.413 1.00 68.12 106 VAL A O 1
ATOM 813 N N . ALA A 1 107 ? 17.966 9.621 -1.532 1.00 79.06 107 ALA A N 1
ATOM 814 C CA . ALA A 1 107 ? 18.051 10.219 -0.209 1.00 79.06 107 ALA A CA 1
ATOM 815 C C . ALA A 1 107 ? 17.183 9.409 0.761 1.00 79.06 107 ALA A C 1
ATOM 817 O O . ALA A 1 107 ? 16.055 9.049 0.426 1.00 79.06 107 ALA A O 1
ATOM 818 N N . GLY A 1 108 ? 17.712 9.152 1.957 1.00 89.69 108 GLY A N 1
ATOM 819 C CA . GLY A 1 108 ? 16.995 8.484 3.041 1.00 89.69 108 GLY A CA 1
ATOM 820 C C . GLY A 1 108 ? 16.832 6.972 2.879 1.00 89.69 108 GLY A C 1
ATOM 821 O O . GLY A 1 108 ? 17.427 6.330 2.005 1.00 89.69 108 GLY A O 1
ATOM 822 N N . HIS A 1 109 ? 16.001 6.425 3.760 1.00 93.81 109 HIS A N 1
ATOM 823 C CA . HIS A 1 109 ? 15.686 5.007 3.876 1.00 93.81 109 HIS A CA 1
ATOM 824 C C . HIS A 1 109 ? 14.191 4.789 3.683 1.00 93.81 109 HIS A C 1
ATOM 826 O O . HIS A 1 109 ? 13.381 5.680 3.926 1.00 93.81 109 HIS A O 1
ATOM 832 N N . GLY A 1 110 ? 13.828 3.600 3.228 1.00 94.75 110 GLY A N 1
ATOM 833 C CA . GLY A 1 110 ? 12.437 3.211 3.056 1.00 94.75 110 GLY A CA 1
ATOM 834 C C . GLY A 1 110 ? 12.291 1.706 3.154 1.00 94.75 110 GLY A C 1
ATOM 835 O O . GLY A 1 110 ? 13.288 0.980 3.166 1.00 94.75 110 GLY A O 1
ATOM 836 N N . TYR A 1 111 ? 11.054 1.224 3.183 1.00 96.56 111 TYR A N 1
ATOM 837 C CA . TYR A 1 111 ? 10.791 -0.210 3.179 1.00 96.56 111 TYR A CA 1
ATOM 838 C C . TYR A 1 111 ? 9.750 -0.599 2.139 1.00 96.56 111 TYR A C 1
ATOM 840 O O . TYR A 1 111 ? 8.922 0.200 1.703 1.00 96.56 111 TYR A O 1
ATOM 848 N N . LEU A 1 112 ? 9.819 -1.859 1.732 1.00 95.50 112 LEU A N 1
ATOM 849 C CA . LEU A 1 112 ? 8.825 -2.540 0.924 1.00 95.50 112 LEU A CA 1
ATOM 850 C C . LEU A 1 112 ? 8.213 -3.654 1.761 1.00 95.50 112 LEU A C 1
ATOM 852 O O . LEU A 1 112 ? 8.905 -4.303 2.545 1.00 95.50 112 LEU A O 1
ATOM 856 N N . LEU A 1 113 ? 6.925 -3.898 1.547 1.00 94.81 113 LEU A N 1
ATOM 857 C CA . LEU A 1 113 ? 6.210 -5.008 2.157 1.00 94.81 113 LEU A CA 1
ATOM 858 C C . LEU A 1 113 ? 5.734 -5.965 1.068 1.00 94.81 113 LEU A C 1
ATOM 860 O O . LEU A 1 113 ? 4.990 -5.584 0.158 1.00 94.81 113 LEU A O 1
ATOM 864 N N . ALA A 1 114 ? 6.175 -7.216 1.152 1.00 92.12 114 ALA A N 1
ATOM 865 C CA . ALA A 1 114 ? 5.660 -8.288 0.320 1.00 92.12 114 ALA A CA 1
ATOM 866 C C . ALA A 1 114 ? 4.162 -8.492 0.579 1.00 92.12 114 ALA A C 1
ATOM 868 O O . ALA A 1 114 ? 3.683 -8.392 1.709 1.00 92.12 114 ALA A O 1
ATOM 869 N N . ARG A 1 115 ? 3.418 -8.821 -0.482 1.00 87.62 115 ARG A N 1
ATOM 870 C CA . ARG A 1 115 ? 2.021 -9.220 -0.313 1.00 87.62 115 ARG A CA 1
ATOM 871 C C . ARG A 1 115 ? 1.948 -10.553 0.425 1.00 87.62 115 ARG A C 1
ATOM 873 O O . ARG A 1 115 ? 2.763 -11.433 0.175 1.00 87.62 115 ARG A O 1
ATOM 880 N N . THR A 1 116 ? 0.936 -10.731 1.260 1.00 88.31 116 THR A N 1
ATOM 881 C CA . THR A 1 116 ? 0.622 -12.017 1.909 1.00 88.31 116 THR A CA 1
ATOM 882 C C . THR A 1 116 ? -0.090 -12.987 0.982 1.00 88.31 116 THR A C 1
ATOM 884 O O . THR A 1 116 ? -0.094 -14.187 1.228 1.00 88.31 116 THR A O 1
ATOM 887 N N . THR A 1 117 ? -0.695 -12.487 -0.094 1.00 82.94 117 THR A N 1
ATOM 888 C CA . THR A 1 117 ? -1.523 -13.286 -0.998 1.00 82.94 117 THR A CA 1
ATOM 889 C C . THR A 1 117 ? -0.862 -13.513 -2.356 1.00 82.94 117 THR A C 1
ATOM 891 O O . THR A 1 117 ? -0.003 -12.752 -2.808 1.00 82.94 117 THR A O 1
ATOM 894 N N . GLY A 1 118 ? -1.319 -14.563 -3.040 1.00 82.31 118 GLY A N 1
ATOM 895 C CA . GLY A 1 118 ? -0.843 -14.962 -4.361 1.00 82.31 118 GLY A CA 1
ATOM 896 C C . GLY A 1 118 ? 0.294 -15.992 -4.316 1.00 82.31 118 GLY A C 1
ATOM 897 O O . GLY A 1 118 ? 0.748 -16.372 -3.241 1.00 82.31 118 GLY A O 1
ATOM 898 N N . PRO A 1 119 ? 0.777 -16.451 -5.486 1.00 82.31 119 PRO A N 1
ATOM 899 C CA . PRO A 1 119 ? 1.721 -17.573 -5.578 1.00 82.31 119 PRO A CA 1
ATOM 900 C C . PRO A 1 119 ? 3.074 -17.341 -4.896 1.00 82.31 119 PRO A C 1
ATOM 902 O O . PRO A 1 119 ? 3.782 -18.291 -4.591 1.00 82.31 119 PRO A O 1
ATOM 905 N N . THR A 1 120 ? 3.450 -16.077 -4.702 1.00 83.75 120 THR A N 1
ATOM 906 C CA . THR A 1 120 ? 4.696 -15.662 -4.041 1.00 83.75 120 THR A CA 1
ATOM 907 C C . THR A 1 120 ? 4.413 -14.865 -2.768 1.00 83.75 120 THR A C 1
ATOM 909 O O . THR A 1 120 ? 5.233 -14.036 -2.377 1.00 83.75 120 THR A O 1
ATOM 912 N N . GLY A 1 121 ? 3.214 -15.018 -2.200 1.00 87.62 121 GLY A N 1
ATOM 913 C CA . GLY A 1 121 ? 2.816 -14.309 -0.994 1.00 87.62 121 GLY A CA 1
ATOM 914 C C . GLY A 1 121 ? 3.547 -14.838 0.238 1.00 87.62 121 GLY A C 1
ATOM 915 O O . GLY A 1 121 ? 3.857 -16.026 0.312 1.00 87.62 121 GLY A O 1
ATOM 916 N N . THR A 1 122 ? 3.839 -13.965 1.199 1.00 91.19 122 THR A N 1
ATOM 917 C CA . THR A 1 122 ? 4.481 -14.350 2.462 1.00 91.19 122 THR A CA 1
ATOM 918 C C . THR A 1 122 ? 3.999 -13.479 3.617 1.00 91.19 122 THR A C 1
ATOM 920 O O . THR A 1 122 ? 3.822 -12.271 3.463 1.00 91.19 122 THR A O 1
ATOM 923 N N . SER A 1 123 ? 3.789 -14.099 4.777 1.00 91.12 123 SER A N 1
ATOM 924 C CA . SER A 1 123 ? 3.577 -13.425 6.064 1.00 91.12 123 SER A CA 1
ATOM 925 C C . SER A 1 123 ? 4.841 -13.402 6.926 1.00 91.12 123 SER A C 1
ATOM 927 O O . SER A 1 123 ? 4.822 -12.825 8.010 1.00 91.12 123 SER A O 1
ATOM 929 N N . ALA A 1 124 ? 5.936 -14.015 6.462 1.00 94.44 124 ALA A N 1
ATOM 930 C CA . ALA A 1 124 ? 7.176 -14.083 7.219 1.00 94.44 124 ALA A CA 1
ATOM 931 C C . ALA A 1 124 ? 7.777 -12.679 7.435 1.00 94.44 124 ALA A C 1
ATOM 933 O O . ALA A 1 124 ? 7.637 -11.818 6.559 1.00 94.44 124 ALA A O 1
ATOM 934 N N . PRO A 1 125 ? 8.524 -12.459 8.533 1.00 95.75 125 PRO A N 1
ATOM 935 C CA . PRO A 1 125 ? 9.223 -11.196 8.793 1.00 95.75 125 PRO A CA 1
ATOM 936 C C . PRO A 1 125 ? 10.142 -10.747 7.648 1.00 95.75 125 PRO A C 1
ATOM 938 O O . PRO A 1 125 ? 10.260 -9.561 7.365 1.00 95.75 125 PRO A O 1
ATOM 941 N N . THR A 1 126 ? 10.712 -11.696 6.903 1.00 95.06 126 THR A N 1
ATOM 942 C CA . THR A 1 126 ? 11.532 -11.439 5.706 1.00 95.06 126 THR A CA 1
ATOM 943 C C . THR A 1 126 ? 10.758 -10.833 4.528 1.00 95.06 126 THR A C 1
ATOM 945 O O . THR A 1 126 ? 11.359 -10.457 3.522 1.00 95.06 126 THR A O 1
ATOM 948 N N . GLY A 1 127 ? 9.430 -10.725 4.626 1.00 94.31 127 GLY A N 1
ATOM 949 C CA . GLY A 1 127 ? 8.600 -9.965 3.696 1.00 94.31 127 GLY A CA 1
ATOM 950 C C . GLY A 1 127 ? 8.774 -8.447 3.815 1.00 94.31 127 GLY A C 1
ATOM 951 O O . GLY A 1 127 ? 8.400 -7.737 2.881 1.00 94.31 127 GLY A O 1
ATOM 952 N N . PHE A 1 128 ? 9.343 -7.954 4.919 1.00 95.94 128 PHE A N 1
ATOM 953 C CA . PHE A 1 128 ? 9.752 -6.561 5.077 1.00 95.94 128 PHE A CA 1
ATOM 954 C C . PHE A 1 128 ? 11.174 -6.390 4.549 1.00 95.94 128 PHE A C 1
ATOM 956 O O . PHE A 1 128 ? 12.107 -7.046 5.010 1.00 95.94 128 PHE A O 1
ATOM 963 N N . VAL A 1 129 ? 11.343 -5.509 3.567 1.00 95.00 129 VAL A N 1
ATOM 964 C CA . VAL A 1 129 ? 12.638 -5.267 2.924 1.00 95.00 129 VAL A CA 1
ATOM 965 C C . VAL A 1 129 ? 12.974 -3.794 3.030 1.00 95.00 129 VAL A C 1
ATOM 967 O O . VAL A 1 129 ? 12.300 -2.967 2.419 1.00 95.00 129 VAL A O 1
ATOM 970 N N . VAL A 1 130 ? 14.030 -3.470 3.771 1.00 95.31 130 VAL A N 1
ATOM 971 C CA . VAL A 1 130 ? 14.577 -2.111 3.820 1.00 95.31 130 VAL A CA 1
ATOM 972 C C . VAL A 1 130 ? 15.445 -1.866 2.595 1.00 95.31 130 VAL A C 1
ATOM 974 O O . VAL A 1 130 ? 16.198 -2.733 2.150 1.00 95.31 130 VAL A O 1
ATOM 977 N N . GLY A 1 131 ? 15.340 -0.665 2.050 1.00 92.62 131 GLY A N 1
ATOM 978 C CA . GLY A 1 131 ? 16.204 -0.178 0.992 1.00 92.62 131 GLY A CA 1
ATOM 979 C C . GLY A 1 131 ? 16.438 1.319 1.125 1.00 92.62 131 GLY A C 1
ATOM 980 O O . GLY A 1 131 ? 16.105 1.945 2.131 1.00 92.62 131 GLY A O 1
ATOM 981 N N . GLY A 1 132 ? 17.007 1.896 0.076 1.00 90.44 132 GLY A N 1
ATOM 982 C CA . GLY A 1 132 ? 17.425 3.288 0.072 1.00 90.44 132 GLY A CA 1
ATOM 983 C C . GLY A 1 132 ? 18.938 3.409 0.183 1.00 90.44 132 GLY A C 1
ATOM 984 O O . GLY A 1 132 ? 19.676 2.518 -0.243 1.00 90.44 132 GLY A O 1
ATOM 985 N N . ASN A 1 133 ? 19.402 4.520 0.743 1.00 88.50 133 ASN A N 1
ATOM 986 C CA . ASN A 1 133 ? 20.822 4.801 0.910 1.00 88.50 133 ASN A CA 1
ATOM 987 C C . ASN A 1 133 ? 21.355 4.199 2.217 1.00 88.50 133 ASN A C 1
ATOM 989 O O . ASN A 1 133 ? 21.727 4.932 3.129 1.00 88.50 133 ASN A O 1
ATOM 993 N N . LEU A 1 134 ? 21.356 2.864 2.302 1.00 88.81 134 LEU A N 1
ATOM 994 C CA . LEU A 1 134 ? 21.951 2.138 3.425 1.00 88.81 134 LEU A CA 1
ATOM 995 C C . LEU A 1 134 ? 23.482 2.217 3.344 1.00 88.81 134 LEU A C 1
ATOM 997 O O . LEU A 1 134 ? 24.099 1.680 2.419 1.00 88.81 134 LEU A O 1
ATOM 1001 N N . GLY A 1 135 ? 24.096 2.899 4.306 1.00 86.00 135 GLY A N 1
ATOM 1002 C CA . GLY A 1 135 ? 25.541 2.953 4.485 1.00 86.00 135 GLY A CA 1
ATOM 1003 C C . GLY A 1 135 ? 26.095 1.699 5.164 1.00 86.00 135 GLY A C 1
ATOM 1004 O O . GLY A 1 135 ? 25.373 0.928 5.783 1.00 86.00 135 GLY A O 1
ATOM 1005 N N . ALA A 1 136 ? 27.418 1.517 5.118 1.00 86.81 136 ALA A N 1
ATOM 1006 C CA . ALA A 1 136 ? 28.085 0.378 5.765 1.00 86.81 136 ALA A CA 1
ATOM 1007 C C . ALA A 1 136 ? 27.944 0.346 7.303 1.00 86.81 136 ALA A C 1
ATOM 1009 O O . ALA A 1 136 ? 28.254 -0.670 7.916 1.00 86.81 136 ALA A O 1
ATOM 1010 N N . GLN A 1 137 ? 27.538 1.464 7.909 1.00 88.31 137 GLN A N 1
ATOM 1011 C CA . GLN A 1 137 ? 27.316 1.600 9.351 1.00 88.31 137 GLN A CA 1
ATOM 1012 C C . GLN A 1 137 ? 25.833 1.517 9.729 1.00 88.31 137 GLN A C 1
ATO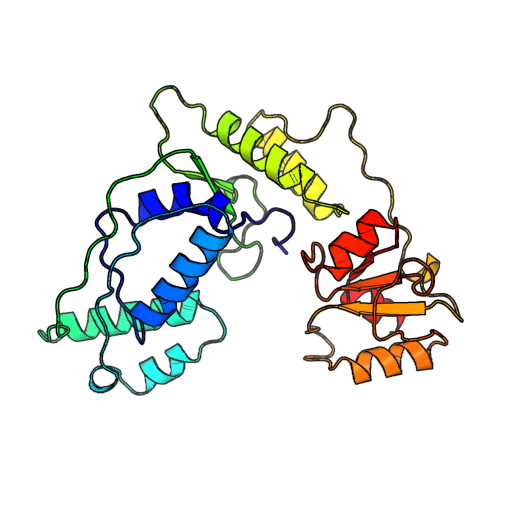M 1014 O O . GLN A 1 137 ? 25.516 1.525 10.916 1.00 88.31 137 GLN A O 1
ATOM 1019 N N . ASP A 1 138 ? 24.933 1.472 8.743 1.00 92.75 138 ASP A N 1
ATOM 1020 C CA . ASP A 1 138 ? 23.505 1.386 9.013 1.00 92.75 138 ASP A CA 1
ATOM 1021 C C . ASP A 1 138 ? 23.151 -0.049 9.398 1.00 92.75 138 ASP A C 1
ATOM 1023 O O . ASP A 1 138 ? 23.446 -1.002 8.673 1.00 92.75 138 ASP A O 1
ATOM 1027 N N . ASP A 1 139 ? 22.465 -0.197 10.526 1.00 95.44 139 ASP A N 1
ATOM 1028 C CA . ASP A 1 139 ? 21.793 -1.441 10.868 1.00 95.44 139 ASP A CA 1
ATOM 1029 C C . ASP A 1 139 ? 20.416 -1.462 10.192 1.00 95.44 139 ASP A C 1
ATOM 1031 O O . ASP A 1 139 ? 19.497 -0.736 10.578 1.00 95.44 139 ASP A O 1
ATOM 1035 N N . ALA A 1 140 ? 20.271 -2.302 9.165 1.00 94.81 140 ALA A N 1
ATOM 1036 C CA . ALA A 1 140 ? 19.026 -2.432 8.415 1.00 94.81 140 ALA A CA 1
ATOM 1037 C C . ALA A 1 140 ? 17.837 -2.835 9.304 1.00 94.81 140 ALA A C 1
ATOM 1039 O O . ALA A 1 140 ? 16.709 -2.433 9.015 1.00 94.81 140 ALA A O 1
ATOM 1040 N N . ALA A 1 141 ? 18.069 -3.590 10.383 1.00 96.38 141 ALA A N 1
ATOM 1041 C CA . ALA A 1 141 ? 17.022 -3.955 11.328 1.00 96.38 141 ALA A CA 1
ATOM 1042 C C . ALA A 1 141 ? 16.553 -2.731 12.125 1.00 96.38 141 ALA A C 1
ATOM 1044 O O . ALA A 1 141 ? 15.352 -2.475 12.209 1.00 96.38 141 ALA A O 1
ATOM 1045 N N . ALA A 1 142 ? 17.487 -1.928 12.643 1.00 96.88 142 ALA A N 1
ATOM 1046 C CA . ALA A 1 142 ? 17.164 -0.696 13.362 1.00 96.88 142 ALA A CA 1
ATOM 1047 C C . ALA A 1 142 ? 16.454 0.333 12.462 1.00 96.88 142 ALA A C 1
ATOM 1049 O O . ALA A 1 142 ? 15.496 0.977 12.887 1.00 96.88 142 ALA A O 1
ATOM 1050 N N . VAL A 1 143 ? 16.871 0.445 11.196 1.00 96.94 143 VAL A N 1
ATOM 1051 C CA . VAL A 1 143 ? 16.193 1.294 10.203 1.00 96.94 143 VAL A CA 1
ATOM 1052 C C . VAL A 1 143 ? 14.769 0.801 9.939 1.00 96.94 143 VAL A C 1
ATOM 1054 O O . VAL A 1 143 ? 13.844 1.611 9.894 1.00 96.94 143 VAL A O 1
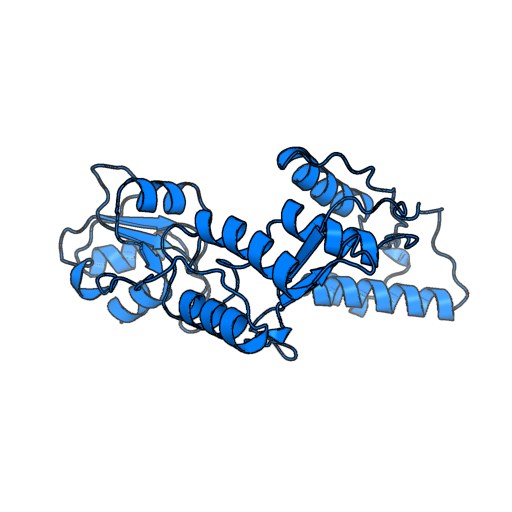ATOM 1057 N N . LEU A 1 144 ? 14.567 -0.517 9.791 1.00 97.38 144 LEU A N 1
ATOM 1058 C CA . LEU A 1 144 ? 13.226 -1.087 9.639 1.00 97.38 144 LEU A CA 1
ATOM 1059 C C . LEU A 1 144 ? 12.343 -0.738 10.837 1.00 97.38 144 LEU A C 1
ATOM 1061 O O . LEU A 1 144 ? 11.193 -0.354 10.646 1.00 97.38 144 LEU A O 1
ATOM 1065 N N . ALA A 1 145 ? 12.883 -0.873 12.049 1.00 97.50 145 ALA A N 1
ATOM 1066 C CA . ALA A 1 145 ? 12.156 -0.609 13.279 1.00 97.50 145 ALA A CA 1
ATOM 1067 C C . ALA A 1 145 ? 11.627 0.829 13.322 1.00 97.50 145 ALA A C 1
ATOM 1069 O O . ALA A 1 145 ? 10.419 1.010 13.441 1.00 97.50 145 ALA A O 1
ATOM 1070 N N . GLY A 1 146 ? 12.484 1.829 13.088 1.00 96.75 146 GLY A N 1
ATOM 1071 C CA . GLY A 1 146 ? 12.061 3.236 13.060 1.00 96.75 146 GLY A CA 1
ATOM 1072 C C . GLY A 1 146 ? 10.994 3.529 11.994 1.00 96.75 146 GLY A C 1
ATOM 1073 O O . GLY A 1 146 ? 10.009 4.211 12.262 1.00 96.75 146 GLY A O 1
ATOM 1074 N N . LEU A 1 147 ? 11.117 2.946 10.794 1.00 96.44 147 LEU A N 1
ATOM 1075 C CA . LEU A 1 147 ? 10.103 3.094 9.736 1.00 96.44 147 LEU A CA 1
ATOM 1076 C C . LEU A 1 147 ? 8.757 2.446 10.112 1.00 96.44 147 LEU A C 1
ATOM 1078 O O . LEU A 1 147 ? 7.684 2.927 9.722 1.00 96.44 147 LEU A O 1
ATOM 1082 N N . LEU A 1 148 ? 8.796 1.329 10.840 1.00 96.69 148 LEU A N 1
ATOM 1083 C CA . LEU A 1 148 ? 7.597 0.643 11.308 1.00 96.69 148 LEU A CA 1
ATOM 1084 C C . LEU A 1 148 ? 6.971 1.323 12.528 1.00 96.69 148 LEU A C 1
ATOM 1086 O O . LEU A 1 148 ? 5.749 1.287 12.634 1.00 96.69 148 LEU A O 1
ATOM 1090 N N . GLU A 1 149 ? 7.749 1.986 13.385 1.00 95.81 149 GLU A N 1
ATOM 1091 C CA . GLU A 1 149 ? 7.240 2.835 14.473 1.00 95.81 149 GLU A CA 1
ATOM 1092 C C . GLU A 1 149 ? 6.396 3.983 13.901 1.00 95.81 149 GLU A C 1
ATOM 1094 O O . GLU A 1 149 ? 5.225 4.131 14.255 1.00 95.81 149 GLU A O 1
ATOM 1099 N N . GLU A 1 150 ? 6.920 4.714 12.911 1.00 93.25 150 GLU A N 1
ATOM 1100 C CA . GLU A 1 150 ? 6.163 5.762 12.207 1.00 93.25 150 GLU A CA 1
ATOM 1101 C C . GLU A 1 150 ? 4.919 5.202 11.502 1.00 93.25 150 GLU A C 1
ATOM 1103 O O . GLU A 1 150 ? 3.864 5.840 11.441 1.00 93.25 150 GLU A O 1
ATOM 1108 N N . THR A 1 151 ? 5.018 3.991 10.947 1.00 93.25 151 THR A N 1
ATOM 1109 C CA . THR A 1 151 ? 3.869 3.319 10.330 1.00 93.25 151 THR A CA 1
ATOM 1110 C C . THR A 1 151 ? 2.809 2.990 11.377 1.00 93.25 151 THR A C 1
ATOM 1112 O O . THR A 1 151 ? 1.625 3.241 11.138 1.00 93.25 151 THR A O 1
ATOM 1115 N N . TRP A 1 152 ? 3.230 2.469 12.529 1.00 92.00 152 TRP A N 1
ATOM 1116 C CA . TRP A 1 152 ? 2.385 2.050 13.639 1.00 92.00 152 TRP A CA 1
ATOM 1117 C C . TRP A 1 152 ? 1.580 3.207 14.229 1.00 92.00 152 TRP A C 1
ATOM 1119 O O . TRP A 1 152 ? 0.371 3.066 14.408 1.00 92.00 152 TRP A O 1
ATOM 1129 N N . GLU A 1 153 ? 2.190 4.381 14.417 1.00 88.81 153 GLU A N 1
ATOM 1130 C CA . GLU A 1 153 ? 1.501 5.592 14.901 1.00 88.81 153 GLU A CA 1
ATOM 1131 C C . GLU A 1 153 ? 0.284 5.981 14.046 1.00 88.81 153 GLU A C 1
ATOM 1133 O O . GLU A 1 153 ? -0.643 6.660 14.494 1.00 88.81 153 GLU A O 1
ATOM 1138 N N . ARG A 1 154 ? 0.263 5.542 12.785 1.00 86.12 154 ARG A N 1
ATOM 1139 C CA . ARG A 1 154 ? -0.801 5.828 11.823 1.00 86.12 154 ARG A CA 1
ATOM 1140 C C . ARG A 1 154 ? -1.836 4.713 11.713 1.00 86.12 154 ARG A C 1
ATOM 1142 O O . ARG A 1 154 ? -2.714 4.836 10.853 1.00 86.12 154 ARG A O 1
ATOM 1149 N N . VAL A 1 155 ? -1.733 3.635 12.492 1.00 85.75 155 VAL A N 1
ATOM 1150 C CA . VAL A 1 155 ? -2.682 2.514 12.486 1.00 85.75 155 VAL A CA 1
ATOM 1151 C C . VAL A 1 155 ? -3.750 2.766 13.558 1.00 85.75 155 VAL A C 1
ATOM 1153 O O . VAL A 1 155 ? -3.530 2.478 14.727 1.00 85.75 155 VAL A O 1
ATOM 1156 N N . PRO A 1 156 ? -4.933 3.299 13.196 1.00 70.81 156 PRO A N 1
ATOM 1157 C CA . PRO A 1 156 ? -5.921 3.746 14.179 1.00 70.81 156 PRO A CA 1
ATOM 1158 C C . PRO A 1 156 ? -6.608 2.631 14.983 1.00 70.81 156 PRO A C 1
ATOM 1160 O O . PRO A 1 156 ? -7.217 2.917 16.006 1.00 70.81 156 PRO A O 1
ATOM 1163 N N . ALA A 1 157 ? -6.601 1.402 14.467 1.00 77.38 157 ALA A N 1
ATOM 1164 C CA . ALA A 1 157 ? -7.262 0.236 15.049 1.00 77.38 157 ALA A CA 1
ATOM 1165 C C . ALA A 1 157 ? -6.547 -1.023 14.525 1.00 77.38 157 ALA A C 1
ATOM 1167 O O . ALA A 1 157 ? -6.978 -1.591 13.515 1.00 77.38 157 ALA A O 1
ATOM 1168 N N . PRO A 1 158 ? -5.374 -1.367 15.081 1.00 84.12 158 PRO A N 1
ATOM 1169 C CA . PRO A 1 158 ? -4.618 -2.537 14.650 1.00 84.12 158 PRO A CA 1
ATOM 1170 C C . PRO A 1 158 ? -5.406 -3.807 14.976 1.00 84.12 158 PRO A C 1
ATOM 1172 O O . PRO A 1 158 ? -5.943 -3.929 16.072 1.00 84.12 158 PRO A O 1
ATOM 1175 N N . ASP A 1 159 ? -5.485 -4.742 14.032 1.00 83.81 159 ASP A N 1
ATOM 1176 C CA . ASP A 1 159 ? -6.043 -6.064 14.314 1.00 83.81 159 ASP A CA 1
ATOM 1177 C C . ASP A 1 159 ? -4.976 -7.005 14.910 1.00 83.81 159 ASP A C 1
ATOM 1179 O O . ASP A 1 159 ? -3.782 -6.685 14.975 1.00 83.81 159 ASP A O 1
ATOM 1183 N N . ALA A 1 160 ? -5.414 -8.178 15.372 1.00 85.94 160 ALA A N 1
ATOM 1184 C CA . ALA A 1 160 ? -4.517 -9.182 15.939 1.00 85.94 160 ALA A CA 1
ATOM 1185 C C . ALA A 1 160 ? -3.448 -9.641 14.933 1.00 85.94 160 ALA A C 1
ATOM 1187 O O . ALA A 1 160 ? -2.291 -9.803 15.316 1.00 85.94 160 ALA A O 1
ATOM 1188 N N . GLU A 1 161 ? -3.807 -9.773 13.650 1.00 87.06 161 GLU A N 1
ATOM 1189 C CA . GLU A 1 161 ? -2.896 -10.208 12.583 1.00 87.06 161 GLU A CA 1
ATOM 1190 C C . GLU A 1 161 ? -1.736 -9.210 12.410 1.00 87.06 161 GLU A C 1
ATOM 1192 O O . GLU A 1 161 ? -0.574 -9.604 12.295 1.00 87.06 161 GLU A O 1
ATOM 1197 N N . VAL A 1 162 ? -2.010 -7.904 12.454 1.00 89.94 162 VAL A N 1
ATOM 1198 C CA . VAL A 1 162 ? -0.989 -6.849 12.400 1.00 89.94 162 VAL A CA 1
ATOM 1199 C C . VAL A 1 162 ? -0.070 -6.881 13.611 1.00 89.94 162 VAL A C 1
ATOM 1201 O O . VAL A 1 162 ? 1.149 -6.771 13.450 1.00 89.94 162 VAL A O 1
ATOM 1204 N N . VAL A 1 163 ? -0.628 -7.031 14.813 1.00 92.31 163 VAL A N 1
ATOM 1205 C CA . VAL A 1 163 ? 0.165 -7.086 16.049 1.00 92.31 163 VAL A CA 1
ATOM 1206 C C . VAL A 1 163 ? 1.070 -8.317 16.051 1.00 92.31 163 VAL A C 1
ATOM 1208 O O . VAL A 1 163 ? 2.254 -8.203 16.362 1.00 92.31 163 VAL A O 1
ATOM 1211 N N . GLU A 1 164 ? 0.550 -9.481 15.663 1.00 92.88 164 GLU A N 1
ATOM 1212 C CA . GLU A 1 164 ? 1.338 -10.709 15.521 1.00 92.88 164 GLU A CA 1
ATOM 1213 C C . GLU A 1 164 ? 2.458 -10.551 14.492 1.00 92.88 164 GLU A C 1
ATOM 1215 O O . GLU A 1 164 ? 3.592 -10.957 14.750 1.00 92.88 164 GLU A O 1
ATOM 1220 N N . ARG A 1 165 ? 2.184 -9.903 13.354 1.00 93.62 165 ARG A N 1
ATOM 1221 C CA . ARG A 1 165 ? 3.214 -9.636 12.341 1.00 93.62 165 ARG A CA 1
ATOM 1222 C C . ARG A 1 165 ? 4.326 -8.739 12.864 1.00 93.62 165 ARG A C 1
ATOM 1224 O O . ARG A 1 165 ? 5.489 -9.042 12.609 1.00 93.62 165 ARG A O 1
ATOM 1231 N N . LEU A 1 166 ? 3.999 -7.669 13.591 1.00 95.44 166 LEU A N 1
ATOM 1232 C CA . LEU A 1 166 ? 5.017 -6.801 14.187 1.00 95.44 166 LEU A CA 1
ATOM 1233 C C . LEU A 1 166 ? 5.830 -7.534 15.255 1.00 95.44 166 LEU A C 1
ATOM 1235 O O . LEU A 1 166 ? 7.052 -7.437 15.233 1.00 95.44 166 LEU A O 1
ATOM 1239 N N . ARG A 1 167 ? 5.198 -8.347 16.109 1.00 96.00 167 ARG A N 1
ATOM 1240 C CA . ARG A 1 167 ? 5.924 -9.192 17.075 1.00 96.00 167 ARG A CA 1
ATOM 1241 C C . ARG A 1 167 ? 6.871 -10.175 16.385 1.00 96.00 167 ARG A C 1
ATOM 1243 O O . ARG A 1 167 ? 8.000 -10.345 16.829 1.00 96.00 167 ARG A O 1
ATOM 1250 N N . GLY A 1 168 ? 6.446 -10.773 15.270 1.00 96.44 168 GLY A N 1
ATOM 1251 C CA . GLY A 1 168 ? 7.309 -11.634 14.461 1.00 96.44 168 GLY A CA 1
ATOM 1252 C C . GLY A 1 168 ? 8.514 -10.890 13.873 1.00 96.44 168 GLY A C 1
ATOM 1253 O O . GLY A 1 168 ? 9.601 -11.456 13.791 1.00 96.44 168 GLY A O 1
ATOM 1254 N N . VAL A 1 169 ? 8.348 -9.620 13.483 1.00 96.81 169 VAL A N 1
ATOM 1255 C CA . VAL A 1 169 ? 9.456 -8.744 13.057 1.00 96.81 169 VAL A CA 1
ATOM 1256 C C . VAL A 1 169 ? 10.395 -8.441 14.226 1.00 96.81 169 VAL A C 1
ATOM 1258 O O . VAL A 1 169 ? 11.603 -8.612 14.075 1.00 96.81 169 VAL A O 1
ATOM 1261 N N . GLU A 1 170 ? 9.860 -8.046 15.383 1.00 97.69 170 GLU A N 1
ATOM 1262 C CA . GLU A 1 170 ? 10.641 -7.773 16.598 1.00 97.69 170 GLU A CA 1
ATOM 1263 C C . GLU A 1 170 ? 11.499 -8.982 17.003 1.00 97.69 170 GLU A C 1
ATOM 1265 O O . GLU A 1 170 ? 12.705 -8.844 17.208 1.00 97.69 170 GLU A O 1
ATOM 1270 N N . GLU A 1 171 ? 10.905 -10.179 17.040 1.00 97.75 171 GLU A N 1
ATOM 1271 C CA . GLU A 1 171 ? 11.599 -11.426 17.375 1.00 97.75 171 GLU A CA 1
ATOM 1272 C C . GLU A 1 171 ? 12.663 -11.793 16.333 1.00 97.75 171 GLU A C 1
ATOM 1274 O O . GLU A 1 171 ? 13.801 -12.099 16.687 1.00 97.75 171 GLU A O 1
ATOM 1279 N N . HIS A 1 172 ? 12.313 -11.757 15.045 1.00 97.88 172 HIS A N 1
ATOM 1280 C CA . HIS A 1 172 ? 13.202 -12.215 13.978 1.00 97.88 172 HIS A CA 1
ATOM 1281 C C . HIS A 1 172 ? 14.424 -11.314 13.790 1.00 97.88 172 HIS A C 1
ATOM 1283 O O . HIS A 1 172 ? 15.524 -11.814 13.556 1.00 97.88 172 HIS A O 1
ATOM 1289 N N . PHE A 1 173 ? 14.232 -9.997 13.863 1.00 97.12 173 PHE A N 1
ATOM 1290 C CA . PHE A 1 173 ? 15.299 -9.023 13.640 1.00 97.12 173 PHE A CA 1
ATOM 1291 C C . PHE A 1 173 ? 15.942 -8.521 14.939 1.00 97.12 173 PHE A C 1
ATOM 1293 O O . PHE A 1 173 ? 16.928 -7.793 14.873 1.00 97.12 173 PHE A O 1
ATOM 1300 N N . GLY A 1 174 ? 15.426 -8.914 16.109 1.00 97.00 174 GLY A N 1
ATOM 1301 C CA . GLY A 1 174 ? 15.960 -8.494 17.407 1.00 97.00 174 GLY A CA 1
ATOM 1302 C C . GLY A 1 174 ? 15.747 -7.007 17.696 1.00 97.00 174 GLY A C 1
ATOM 1303 O O . GLY A 1 174 ? 16.594 -6.376 18.325 1.00 97.00 174 GLY A O 1
ATOM 1304 N N . VAL A 1 175 ? 14.635 -6.443 17.222 1.00 97.19 175 VAL A N 1
ATOM 1305 C CA . VAL A 1 175 ? 14.296 -5.016 17.351 1.00 97.19 175 VAL A CA 1
ATOM 1306 C C . VAL A 1 175 ? 13.018 -4.819 18.152 1.00 97.19 175 VAL A C 1
ATOM 1308 O O . VAL A 1 175 ? 12.313 -5.775 18.461 1.00 97.19 175 VAL A O 1
ATOM 1311 N N . ARG A 1 176 ? 12.709 -3.567 18.489 1.00 96.56 176 ARG A N 1
ATOM 1312 C CA . ARG A 1 176 ? 11.437 -3.177 19.095 1.00 96.56 176 ARG A CA 1
ATOM 1313 C C . ARG A 1 176 ? 10.749 -2.156 18.203 1.00 96.56 176 ARG A C 1
ATOM 1315 O O . ARG A 1 176 ? 11.407 -1.269 17.686 1.00 96.56 176 ARG A O 1
ATOM 1322 N N . VAL A 1 177 ? 9.453 -2.346 18.006 1.00 95.94 177 VAL A N 1
ATOM 1323 C CA . VAL A 1 177 ? 8.561 -1.484 17.220 1.00 95.94 177 VAL A CA 1
ATOM 1324 C C . VAL A 1 177 ? 7.317 -1.158 18.037 1.00 95.94 177 VAL A C 1
ATOM 1326 O O . VAL A 1 177 ? 6.848 -0.023 18.055 1.00 95.94 177 VAL A O 1
ATOM 1329 N N . LEU A 1 178 ? 6.757 -2.158 18.721 1.00 95.38 178 LEU A N 1
ATOM 1330 C CA . LEU A 1 178 ? 5.586 -1.959 19.558 1.00 95.38 178 LEU A CA 1
ATOM 1331 C C . LEU A 1 178 ? 5.999 -1.300 20.883 1.00 95.38 178 LEU A C 1
ATOM 1333 O O . LEU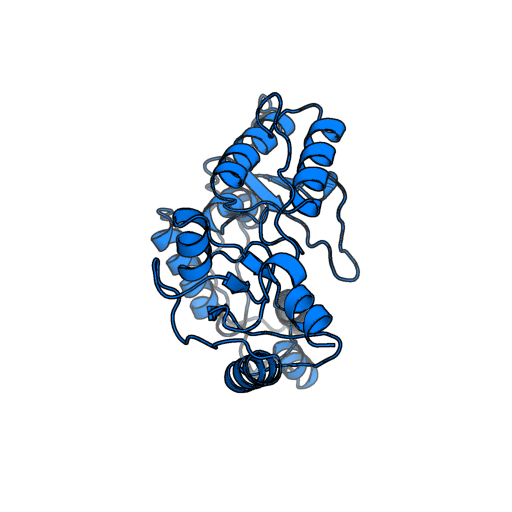 A 1 178 ? 7.003 -1.720 21.481 1.00 95.38 178 LEU A O 1
ATOM 1337 N N . PRO A 1 179 ? 5.204 -0.336 21.394 1.00 92.44 179 PRO A N 1
ATOM 1338 C CA . PRO A 1 179 ? 5.456 0.287 22.688 1.00 92.44 179 PRO A CA 1
ATOM 1339 C C . PRO A 1 179 ? 5.652 -0.745 23.803 1.00 92.44 179 PRO A C 1
ATOM 1341 O O . PRO A 1 179 ? 5.047 -1.822 23.804 1.00 92.44 179 PRO A O 1
ATOM 1344 N N . GLU A 1 180 ? 6.500 -0.422 24.777 1.00 89.62 180 GLU A N 1
ATOM 1345 C CA . GLU A 1 180 ? 6.727 -1.304 25.918 1.00 89.62 180 GLU A CA 1
ATOM 1346 C C . GLU A 1 180 ? 5.417 -1.574 26.673 1.00 89.62 180 GLU A C 1
ATOM 1348 O O . GLU A 1 180 ? 4.652 -0.660 26.972 1.00 89.62 180 GLU A O 1
ATOM 1353 N N . GLY A 1 181 ? 5.134 -2.852 26.945 1.00 87.69 181 GLY A N 1
ATOM 1354 C CA . GLY A 1 181 ? 3.896 -3.265 27.607 1.00 87.69 181 GLY A CA 1
ATOM 1355 C C . GLY A 1 181 ? 2.632 -3.150 26.749 1.00 87.69 181 GLY A C 1
ATOM 1356 O O . GLY A 1 181 ? 1.539 -3.305 27.291 1.00 87.69 181 GLY A O 1
ATOM 1357 N N . PHE A 1 182 ? 2.743 -2.903 25.436 1.00 91.06 182 PHE A N 1
ATOM 1358 C CA . PHE A 1 182 ? 1.579 -2.845 24.553 1.00 91.06 182 PHE A CA 1
ATOM 1359 C C . PHE A 1 182 ? 0.766 -4.147 24.601 1.00 91.06 182 PHE A C 1
ATOM 1361 O O . PHE A 1 182 ? 1.277 -5.246 24.351 1.00 91.06 182 PHE A O 1
ATOM 1368 N N . THR A 1 183 ? -0.530 -4.001 24.864 1.00 86.69 183 THR A N 1
ATOM 1369 C CA . THR A 1 183 ? -1.517 -5.078 24.779 1.00 86.69 183 THR A CA 1
ATOM 1370 C C . THR A 1 183 ? -2.619 -4.658 23.819 1.00 86.69 183 THR A C 1
ATOM 1372 O O . THR A 1 183 ? -3.000 -3.490 23.777 1.00 86.69 183 THR A O 1
ATOM 1375 N N . LEU A 1 184 ? -3.077 -5.604 22.998 1.00 85.38 184 LEU A N 1
ATOM 1376 C CA . LEU A 1 184 ? -4.186 -5.361 22.090 1.00 85.38 184 LEU A CA 1
ATOM 1377 C C . LEU A 1 184 ? -5.481 -5.490 22.888 1.00 85.38 184 LEU A C 1
ATOM 1379 O O . LEU A 1 184 ? -5.738 -6.547 23.463 1.00 85.38 184 LEU A O 1
ATOM 1383 N N . GLU A 1 185 ? -6.270 -4.422 22.929 1.00 80.88 185 GLU A N 1
ATOM 1384 C CA . GLU A 1 185 ? -7.614 -4.470 23.497 1.00 80.88 185 GLU A CA 1
ATOM 1385 C C . GLU A 1 185 ? -8.532 -5.281 22.576 1.00 80.88 185 GLU A C 1
ATOM 1387 O O . GLU A 1 185 ? -8.484 -5.138 21.351 1.00 80.88 185 GLU A O 1
ATOM 1392 N N . GLU A 1 186 ? -9.366 -6.146 23.157 1.00 74.75 186 GLU A N 1
ATOM 1393 C CA . GLU A 1 186 ? -10.368 -6.881 22.388 1.00 74.75 186 GLU A CA 1
ATOM 1394 C C . GLU A 1 186 ? -11.393 -5.896 21.820 1.00 74.75 186 GLU A C 1
ATOM 1396 O O . GLU A 1 186 ? -12.130 -5.232 22.552 1.00 74.75 186 GLU A O 1
ATOM 1401 N N . ALA A 1 187 ? -11.430 -5.793 20.491 1.00 75.06 187 ALA A N 1
ATOM 1402 C CA . ALA A 1 187 ? -12.469 -5.044 19.808 1.00 75.06 187 ALA A CA 1
ATOM 1403 C C . ALA A 1 187 ? -13.825 -5.749 20.004 1.00 75.06 187 ALA A C 1
ATOM 1405 O O . ALA A 1 187 ? -13.879 -6.982 19.993 1.00 75.06 187 ALA A O 1
ATOM 1406 N N . PRO A 1 188 ? -14.928 -4.995 20.154 1.00 80.00 188 PRO A N 1
ATOM 1407 C CA . PRO A 1 188 ? -16.250 -5.593 20.273 1.00 80.00 188 PRO A CA 1
ATOM 1408 C C . PRO A 1 188 ? -16.592 -6.355 18.990 1.00 80.00 188 PRO A C 1
ATOM 1410 O O . PRO A 1 188 ? -16.378 -5.855 17.880 1.00 80.00 188 PRO A O 1
ATOM 1413 N N . GLY A 1 189 ? -17.133 -7.561 19.143 1.00 85.25 189 GLY A N 1
ATOM 1414 C CA . GLY A 1 189 ? -17.500 -8.406 18.019 1.00 85.25 189 GLY A CA 1
ATOM 1415 C C . GLY A 1 189 ? -18.689 -7.838 17.249 1.00 85.25 189 GLY A C 1
ATOM 1416 O O . GLY A 1 189 ? -19.450 -6.999 17.740 1.00 85.25 189 GLY A O 1
ATOM 1417 N N . ALA A 1 190 ? -18.907 -8.347 16.034 1.00 90.75 190 ALA A N 1
ATOM 1418 C CA . ALA A 1 190 ? -20.029 -7.927 15.196 1.00 90.75 190 ALA A CA 1
ATOM 1419 C C . ALA A 1 190 ? -21.382 -8.036 15.929 1.00 90.75 190 ALA A C 1
ATOM 1421 O O . ALA A 1 190 ? -22.203 -7.128 15.838 1.00 90.75 190 ALA A O 1
ATOM 1422 N N . ALA A 1 191 ? -21.592 -9.091 16.721 1.00 92.06 191 ALA A N 1
ATOM 1423 C CA . ALA A 1 191 ? -22.821 -9.284 17.493 1.00 92.06 191 ALA A CA 1
ATOM 1424 C C . ALA A 1 191 ? -23.028 -8.254 18.621 1.00 92.06 191 ALA A C 1
ATOM 1426 O O . ALA A 1 191 ? -24.173 -7.978 18.976 1.00 92.06 191 ALA A O 1
ATOM 1427 N N . ASP A 1 192 ? -21.952 -7.670 19.152 1.00 91.62 192 ASP A N 1
ATOM 1428 C CA . ASP A 1 192 ? -22.017 -6.702 20.252 1.00 91.62 192 ASP A CA 1
ATOM 1429 C C . ASP A 1 192 ? -22.440 -5.310 19.764 1.00 91.62 192 ASP A C 1
ATOM 1431 O O . ASP A 1 192 ? -23.032 -4.530 20.511 1.00 91.62 192 ASP A O 1
ATOM 1435 N N . VAL A 1 193 ? -22.149 -4.989 18.497 1.00 94.44 193 VAL A N 1
ATOM 1436 C CA . VAL A 1 193 ? -22.388 -3.657 17.913 1.00 94.44 193 VAL A CA 1
ATOM 1437 C C . VAL A 1 193 ? -23.514 -3.640 16.882 1.00 94.44 193 VAL A C 1
ATOM 1439 O O . VAL A 1 193 ? -24.193 -2.623 16.728 1.00 94.44 193 VAL A O 1
ATOM 1442 N N . LEU A 1 194 ? -23.746 -4.751 16.179 1.00 96.19 194 LEU A N 1
ATOM 1443 C CA . LEU A 1 194 ? -24.822 -4.903 15.199 1.00 96.19 194 LEU A CA 1
ATOM 1444 C C . LEU A 1 194 ? -26.096 -5.380 15.902 1.00 96.19 194 LEU A C 1
ATOM 1446 O O . LEU A 1 194 ? -26.551 -6.507 15.732 1.00 96.19 194 LEU A O 1
ATOM 1450 N N . VAL A 1 195 ? -26.680 -4.498 16.707 1.00 95.56 195 VAL A N 1
ATOM 1451 C CA . VAL A 1 195 ? -27.958 -4.734 17.393 1.00 95.56 195 VAL A CA 1
ATOM 1452 C C . VAL A 1 195 ? -29.104 -3.997 16.689 1.00 95.56 195 VAL A C 1
ATOM 1454 O O . VAL A 1 195 ? -28.862 -2.959 16.067 1.00 95.56 195 VAL A O 1
ATOM 1457 N N . PRO A 1 196 ? -30.362 -4.473 16.779 1.00 95.12 196 PRO A N 1
ATOM 1458 C CA . PRO A 1 196 ? -31.502 -3.777 16.184 1.00 95.12 196 PRO A CA 1
ATOM 1459 C C . PRO A 1 196 ? -31.546 -2.286 16.557 1.00 95.12 196 PRO A C 1
ATOM 1461 O O . PRO A 1 196 ? -31.436 -1.916 17.725 1.00 95.12 196 PRO A O 1
ATOM 1464 N N . GLY A 1 197 ? -31.704 -1.425 15.553 1.00 95.81 197 GLY A N 1
ATOM 1465 C CA . GLY A 1 197 ? -31.681 0.033 15.676 1.00 95.81 197 GLY A CA 1
ATOM 1466 C C . GLY A 1 197 ? -30.292 0.677 15.571 1.00 95.81 197 GLY A C 1
ATOM 1467 O O . GLY A 1 197 ? -30.222 1.899 15.420 1.00 95.81 197 GLY A O 1
ATOM 1468 N N . ALA A 1 198 ? -29.199 -0.096 15.601 1.00 97.12 198 ALA A N 1
ATOM 1469 C CA . ALA A 1 198 ? -27.851 0.447 15.444 1.00 97.12 198 ALA A CA 1
ATOM 1470 C C . ALA A 1 198 ? -27.658 1.072 14.054 1.00 97.12 198 ALA A C 1
ATOM 1472 O O . ALA A 1 198 ? -28.078 0.525 13.029 1.00 97.12 198 ALA A O 1
ATOM 1473 N N . ARG A 1 199 ? -27.012 2.242 14.014 1.00 97.69 199 ARG A N 1
ATOM 1474 C CA . ARG A 1 199 ? -26.794 3.014 12.785 1.00 97.69 199 ARG A CA 1
ATOM 1475 C C . ARG A 1 199 ? -25.461 2.638 12.154 1.00 97.69 199 ARG A C 1
ATOM 1477 O O . ARG A 1 199 ? -24.405 3.003 12.679 1.00 97.69 199 ARG A O 1
ATOM 1484 N N . VAL A 1 200 ? -25.505 1.971 11.007 1.00 97.50 200 VAL A N 1
ATOM 1485 C CA . VAL A 1 200 ? -24.325 1.447 10.306 1.00 97.50 200 VAL A CA 1
ATOM 1486 C C . VAL A 1 200 ? -23.988 2.283 9.077 1.00 97.50 200 VAL A C 1
ATOM 1488 O O . VAL A 1 200 ? -24.860 2.615 8.277 1.00 97.50 200 VAL A O 1
ATOM 1491 N N . CYS A 1 201 ? -22.715 2.640 8.907 1.00 96.69 201 CYS A N 1
ATOM 1492 C CA . CYS A 1 201 ? -22.225 3.290 7.692 1.00 96.69 201 CYS A CA 1
ATOM 1493 C C . CYS A 1 201 ? -21.252 2.379 6.948 1.00 96.69 201 CYS A C 1
ATOM 1495 O O . CYS A 1 201 ? -20.372 1.800 7.571 1.00 96.69 201 CYS A O 1
ATOM 1497 N N . PHE A 1 202 ? -21.343 2.334 5.619 1.00 95.31 202 PHE A N 1
ATOM 1498 C CA . PHE A 1 202 ? -20.420 1.572 4.777 1.00 95.31 202 PHE A CA 1
ATOM 1499 C C . PHE A 1 202 ? -19.382 2.477 4.088 1.00 95.31 202 PHE A C 1
ATOM 1501 O O . PHE A 1 202 ? -19.663 3.621 3.677 1.00 95.31 202 PHE A O 1
ATOM 1508 N N . SER A 1 203 ? -18.157 1.967 3.956 1.00 91.31 203 SER A N 1
ATOM 1509 C CA . SER A 1 203 ? -17.030 2.640 3.308 1.00 91.31 203 SER A CA 1
ATOM 1510 C C . SER A 1 203 ? -16.227 1.698 2.416 1.00 91.31 203 SER A C 1
ATOM 1512 O O . SER A 1 203 ? -15.808 0.624 2.841 1.00 91.31 203 SER A O 1
ATOM 1514 N N . GLY A 1 204 ? -15.925 2.170 1.208 1.00 86.31 204 GLY A N 1
ATOM 1515 C CA . GLY A 1 204 ? -15.212 1.398 0.198 1.00 86.31 204 GLY A CA 1
ATOM 1516 C C . GLY A 1 204 ? -16.149 0.555 -0.659 1.00 86.31 204 GLY A C 1
ATOM 1517 O O . GLY A 1 204 ? -17.371 0.658 -0.561 1.00 86.31 204 GLY A O 1
ATOM 1518 N N . THR A 1 205 ? -15.537 -0.246 -1.519 1.00 87.75 205 THR A N 1
ATOM 1519 C CA . THR A 1 205 ? -16.208 -1.147 -2.452 1.00 87.75 205 THR A CA 1
ATOM 1520 C C . THR A 1 205 ? -15.978 -2.571 -1.976 1.00 87.75 205 THR A C 1
ATOM 1522 O O . THR A 1 205 ? -14.829 -2.958 -1.767 1.00 87.75 205 THR A O 1
ATOM 1525 N N . VAL A 1 206 ? -17.054 -3.328 -1.769 1.00 88.88 206 VAL A N 1
ATOM 1526 C CA . VAL A 1 206 ? -16.977 -4.667 -1.181 1.00 88.88 206 VAL A CA 1
ATOM 1527 C C . VAL A 1 206 ? -16.912 -5.712 -2.283 1.00 88.88 206 VAL A C 1
ATOM 1529 O O . VAL A 1 206 ? -17.747 -5.747 -3.184 1.00 88.88 206 VAL A O 1
ATOM 1532 N N . HIS A 1 207 ? -15.913 -6.583 -2.186 1.00 85.94 207 HIS A N 1
ATOM 1533 C CA . HIS A 1 207 ? -15.813 -7.775 -3.011 1.00 85.94 207 HIS A CA 1
ATOM 1534 C C . HIS A 1 207 ? -15.610 -8.986 -2.101 1.00 85.94 207 HIS A C 1
ATOM 1536 O O . HIS A 1 207 ? -14.513 -9.210 -1.588 1.00 85.94 207 HIS A O 1
ATOM 1542 N N . SER A 1 208 ? -16.671 -9.761 -1.906 1.00 83.44 208 SER A N 1
ATOM 1543 C CA . SER A 1 208 ? -16.653 -10.975 -1.094 1.00 83.44 208 SER A CA 1
ATOM 1544 C C . SER A 1 208 ? -16.328 -12.195 -1.963 1.00 83.44 208 SER A C 1
ATOM 1546 O O . SER A 1 208 ? -16.861 -12.322 -3.067 1.00 83.44 208 SER A O 1
ATOM 1548 N N . PRO A 1 209 ? -15.511 -13.147 -1.485 1.00 78.38 209 PRO A N 1
ATOM 1549 C CA . PRO A 1 209 ? -15.329 -14.431 -2.160 1.00 78.38 209 PRO A CA 1
ATOM 1550 C C . PRO A 1 209 ? -16.633 -15.227 -2.318 1.00 78.38 209 PRO A C 1
ATOM 1552 O O . PRO A 1 209 ? -16.781 -15.968 -3.287 1.00 78.38 209 PRO A O 1
ATOM 1555 N N . ARG A 1 210 ? -17.574 -15.078 -1.373 1.00 83.06 210 ARG A N 1
ATOM 1556 C CA . ARG A 1 210 ? -18.847 -15.812 -1.345 1.00 83.06 210 ARG A CA 1
ATOM 1557 C C . ARG A 1 210 ? -19.958 -15.097 -2.109 1.00 83.06 210 ARG A C 1
ATOM 1559 O O . ARG A 1 210 ? -20.732 -15.752 -2.799 1.00 83.06 210 ARG A O 1
ATOM 1566 N N . HIS A 1 211 ? -20.033 -13.774 -1.984 1.00 82.25 211 HIS A N 1
ATOM 1567 C CA . HIS A 1 211 ? -21.126 -12.973 -2.552 1.00 82.25 211 HIS A CA 1
ATOM 1568 C C . HIS A 1 211 ? -20.736 -12.213 -3.827 1.00 82.25 211 HIS A C 1
ATOM 1570 O O . HIS A 1 211 ? -21.589 -11.611 -4.468 1.00 82.25 211 HIS A O 1
ATOM 1576 N N . GLY A 1 212 ? -19.463 -12.263 -4.224 1.00 87.12 212 GLY A N 1
ATOM 1577 C CA . GLY A 1 212 ? -18.949 -11.490 -5.344 1.00 87.12 212 GLY A CA 1
ATOM 1578 C C . GLY A 1 212 ? -18.890 -9.999 -5.025 1.00 87.12 212 GLY A C 1
ATOM 1579 O O . GLY A 1 212 ? -18.682 -9.581 -3.884 1.00 87.12 212 GLY A O 1
ATOM 1580 N N . PHE A 1 213 ? -19.028 -9.191 -6.067 1.00 90.56 213 PHE A N 1
ATOM 1581 C CA . PHE A 1 213 ? -19.099 -7.745 -5.946 1.00 90.56 213 PHE A CA 1
ATOM 1582 C C . PHE A 1 213 ? -20.464 -7.327 -5.388 1.00 90.56 213 PHE A C 1
ATOM 1584 O O . PHE A 1 213 ? -21.484 -7.749 -5.927 1.00 90.56 213 PHE A O 1
ATOM 1591 N N . LEU A 1 214 ? -20.460 -6.503 -4.337 1.00 91.44 214 LEU A N 1
ATOM 1592 C CA . LEU A 1 214 ? -21.670 -5.983 -3.701 1.00 91.44 214 LEU A CA 1
ATOM 1593 C C . LEU A 1 214 ? -21.708 -4.460 -3.800 1.00 91.44 214 LEU A C 1
ATOM 1595 O O . LEU A 1 214 ? -20.784 -3.767 -3.353 1.00 91.44 214 LEU A O 1
ATOM 1599 N N . GLU A 1 215 ? -22.806 -3.948 -4.345 1.00 91.62 215 GLU A N 1
ATOM 1600 C CA . GLU A 1 215 ? -23.104 -2.524 -4.367 1.00 91.62 215 GLU A CA 1
ATOM 1601 C C . GLU A 1 215 ? -23.509 -2.026 -2.977 1.00 91.62 215 GLU A C 1
ATOM 1603 O O . GLU A 1 215 ? -23.943 -2.766 -2.085 1.00 91.62 215 GLU A O 1
ATOM 1608 N N . LYS A 1 216 ? -23.376 -0.716 -2.772 1.00 92.00 216 LYS A N 1
ATOM 1609 C CA . LYS A 1 216 ? -23.661 -0.104 -1.470 1.00 92.00 216 LYS A CA 1
ATOM 1610 C C . LYS A 1 216 ? -25.135 -0.248 -1.084 1.00 92.00 216 LYS A C 1
ATOM 1612 O O . LYS A 1 216 ? -25.448 -0.432 0.091 1.00 92.00 216 LYS A O 1
ATOM 1617 N N . GLU A 1 217 ? -26.024 -0.173 -2.063 1.00 93.06 217 GLU A N 1
ATOM 1618 C CA . GLU A 1 217 ? -27.465 -0.347 -1.914 1.00 93.06 217 GLU A CA 1
ATOM 1619 C C . GLU A 1 217 ? -27.814 -1.762 -1.432 1.00 93.06 217 GLU A C 1
ATOM 1621 O O . GLU A 1 217 ? -28.693 -1.917 -0.586 1.00 93.06 217 GLU A O 1
ATOM 1626 N N . GLU A 1 218 ? -27.086 -2.781 -1.896 1.00 94.56 218 GLU A N 1
ATOM 1627 C CA . GLU A 1 218 ? -27.273 -4.168 -1.456 1.00 94.56 218 GLU A CA 1
ATOM 1628 C C . GLU A 1 218 ? -26.860 -4.334 0.009 1.00 94.56 218 GLU A C 1
ATOM 1630 O O . GLU A 1 218 ? -27.613 -4.889 0.808 1.00 94.56 218 GLU A O 1
ATOM 1635 N N . LEU A 1 219 ? -25.714 -3.767 0.399 1.00 95.44 219 LEU A N 1
ATOM 1636 C CA . LEU A 1 219 ? -25.255 -3.773 1.794 1.00 95.44 219 LEU A CA 1
ATOM 1637 C C . LEU A 1 219 ? -26.236 -3.053 2.729 1.00 95.44 219 LEU A C 1
ATOM 1639 O O . LEU A 1 219 ? -26.488 -3.511 3.845 1.00 95.44 219 LEU A O 1
ATOM 1643 N N . HIS A 1 220 ? -26.810 -1.937 2.274 1.00 96.56 220 HIS A N 1
ATOM 1644 C CA . HIS A 1 220 ? -27.847 -1.221 3.015 1.00 96.56 220 HIS A CA 1
ATOM 1645 C C . HIS A 1 220 ? -29.094 -2.093 3.205 1.00 96.56 220 HIS A C 1
ATOM 1647 O O . HIS A 1 220 ? -29.566 -2.230 4.332 1.00 96.56 220 HIS A O 1
ATOM 1653 N N . ALA A 1 221 ? -29.580 -2.735 2.139 1.00 96.00 221 ALA A N 1
ATOM 1654 C CA . ALA A 1 221 ? -30.745 -3.615 2.208 1.00 96.00 221 ALA A CA 1
ATOM 1655 C C . ALA A 1 221 ? -30.510 -4.814 3.145 1.00 96.00 221 ALA A C 1
ATOM 1657 O O . ALA A 1 221 ? -31.383 -5.158 3.942 1.00 96.00 221 ALA A O 1
ATOM 1658 N N . MET A 1 222 ? -29.318 -5.417 3.103 1.00 96.12 222 MET A N 1
ATOM 1659 C CA . MET A 1 222 ? -28.916 -6.501 4.009 1.00 96.12 222 MET A CA 1
ATOM 1660 C C . MET A 1 222 ? -28.927 -6.058 5.479 1.00 96.12 222 MET A C 1
ATOM 1662 O O . MET A 1 222 ? -29.416 -6.788 6.343 1.00 96.12 222 MET A O 1
ATOM 1666 N N . ALA A 1 223 ? -28.427 -4.854 5.767 1.00 96.69 223 ALA A N 1
ATOM 1667 C CA . ALA A 1 223 ? -28.423 -4.289 7.113 1.00 96.69 223 ALA A CA 1
ATOM 1668 C C . ALA A 1 223 ? -29.849 -4.013 7.624 1.00 96.69 223 ALA A C 1
ATOM 1670 O O . ALA A 1 223 ? -30.203 -4.404 8.739 1.00 96.69 223 ALA A O 1
ATOM 1671 N N . GLU A 1 224 ? -30.681 -3.377 6.800 1.00 97.31 224 GLU A N 1
ATOM 1672 C CA . GLU A 1 224 ? -32.066 -3.031 7.136 1.00 97.31 224 GLU A CA 1
ATOM 1673 C C . GLU A 1 224 ? -32.937 -4.276 7.345 1.00 97.31 224 GLU A C 1
ATOM 1675 O O . GLU A 1 224 ? -33.727 -4.325 8.289 1.00 97.31 224 GLU A O 1
ATOM 1680 N N . ALA A 1 225 ? -32.734 -5.331 6.549 1.00 96.69 225 ALA A N 1
ATOM 1681 C CA . ALA A 1 225 ? -33.417 -6.616 6.717 1.00 96.69 225 ALA A CA 1
ATOM 1682 C C . ALA A 1 225 ? -33.124 -7.285 8.074 1.00 96.69 225 ALA A C 1
ATOM 1684 O O . ALA A 1 225 ? -33.921 -8.092 8.553 1.00 96.69 225 ALA A O 1
ATOM 1685 N N . ARG A 1 226 ? -32.000 -6.937 8.712 1.00 96.25 226 ARG A N 1
ATOM 1686 C CA . ARG A 1 226 ? -31.622 -7.391 10.057 1.00 96.25 226 ARG A CA 1
ATOM 1687 C C . ARG A 1 226 ? -31.930 -6.362 11.156 1.00 96.25 226 ARG A C 1
ATOM 1689 O O . ARG A 1 226 ? -31.497 -6.528 12.292 1.00 96.25 226 ARG A O 1
ATOM 1696 N N . GLY A 1 227 ? -32.705 -5.322 10.842 1.00 96.12 227 GLY A N 1
ATOM 1697 C CA . GLY A 1 227 ? -33.168 -4.319 11.802 1.00 96.12 227 GLY A CA 1
ATOM 1698 C C . GLY A 1 227 ? -32.159 -3.213 12.111 1.00 96.12 227 GLY A C 1
ATOM 1699 O O . GLY A 1 227 ? -32.374 -2.465 13.063 1.00 96.12 227 GLY A O 1
ATOM 1700 N N . LEU A 1 228 ? -31.072 -3.091 11.345 1.00 97.94 228 LEU A N 1
ATOM 1701 C CA . LEU A 1 228 ? -30.132 -1.973 11.458 1.00 97.94 228 LEU A CA 1
ATOM 1702 C C . LEU A 1 228 ? -30.651 -0.742 10.700 1.00 97.94 228 LEU A C 1
ATOM 1704 O O . LEU A 1 228 ? -31.525 -0.836 9.841 1.00 97.94 228 LEU A O 1
ATOM 1708 N N . VAL A 1 229 ? -30.072 0.423 10.986 1.00 97.81 229 VAL A N 1
ATOM 1709 C CA . VAL A 1 229 ? -30.354 1.673 10.267 1.00 97.81 229 VAL A CA 1
ATOM 1710 C C . VAL A 1 229 ? -29.154 2.025 9.391 1.00 97.81 229 VAL A C 1
ATOM 1712 O O . VAL A 1 229 ? -28.134 2.511 9.886 1.00 97.81 229 VAL A O 1
ATOM 1715 N N . ALA A 1 230 ? -29.255 1.805 8.081 1.00 96.75 230 ALA A N 1
ATOM 1716 C CA . ALA A 1 230 ? -28.177 2.154 7.163 1.00 96.75 230 ALA A CA 1
ATOM 1717 C C . ALA A 1 230 ? -28.081 3.680 6.982 1.00 96.75 230 ALA A C 1
ATOM 1719 O O . ALA A 1 230 ? -29.034 4.349 6.580 1.00 96.75 230 ALA A O 1
ATOM 1720 N N . VAL A 1 231 ? -26.911 4.261 7.269 1.00 96.56 231 VAL A N 1
ATOM 1721 C CA . VAL A 1 231 ? -26.660 5.700 7.115 1.00 96.56 231 VAL A CA 1
ATOM 1722 C C . VAL A 1 231 ? -25.629 5.970 6.011 1.00 96.56 231 VAL A C 1
ATOM 1724 O O . VAL A 1 231 ? -24.554 5.362 5.973 1.00 96.56 231 VAL A O 1
ATOM 1727 N N . PRO A 1 232 ? -25.888 6.931 5.102 1.00 92.56 232 PRO A N 1
ATOM 1728 C CA . PRO A 1 232 ? -25.038 7.139 3.928 1.00 92.56 232 PRO A CA 1
ATOM 1729 C C . PRO A 1 232 ? -23.662 7.721 4.276 1.00 92.56 232 PRO A C 1
ATOM 1731 O O . PRO A 1 232 ? -22.686 7.483 3.551 1.00 92.56 232 PRO A O 1
ATOM 1734 N N . ASN A 1 233 ? -23.597 8.469 5.383 1.00 92.94 233 ASN A N 1
ATOM 1735 C CA . ASN A 1 233 ? -22.448 9.247 5.823 1.00 92.94 233 ASN A CA 1
ATOM 1736 C C . ASN A 1 233 ? -22.098 8.937 7.279 1.00 92.94 233 ASN A C 1
ATOM 1738 O O . ASN A 1 233 ? -22.971 8.915 8.147 1.00 92.94 233 ASN A O 1
ATOM 1742 N N . LEU A 1 234 ? -20.799 8.789 7.539 1.00 94.19 234 LEU A N 1
ATOM 1743 C CA . LEU A 1 234 ? -20.264 8.628 8.882 1.00 94.19 234 LEU A CA 1
ATOM 1744 C C . LEU A 1 234 ? -20.279 9.983 9.598 1.00 94.19 234 LEU A C 1
ATOM 1746 O O . LEU A 1 234 ? -19.692 10.952 9.113 1.00 94.19 234 LEU A O 1
ATOM 1750 N N . THR A 1 235 ? -20.913 10.051 10.765 1.00 94.56 235 THR A N 1
ATOM 1751 C CA . THR A 1 235 ? -20.954 11.267 11.594 1.00 94.56 235 THR A CA 1
ATOM 1752 C C . THR A 1 235 ? -20.705 10.937 13.059 1.00 94.56 235 THR A C 1
ATOM 1754 O O . THR A 1 235 ? -20.997 9.828 13.498 1.00 94.56 235 THR A O 1
ATOM 1757 N N . LYS A 1 236 ? -20.213 11.910 13.839 1.00 93.19 236 LYS A N 1
ATOM 1758 C CA . LYS A 1 236 ? -19.880 11.701 15.258 1.00 93.19 236 LYS A CA 1
ATOM 1759 C C . LYS A 1 236 ? -21.074 11.211 16.085 1.00 93.19 236 LYS A C 1
ATOM 1761 O O . LYS A 1 236 ? -20.901 10.351 16.938 1.00 93.19 236 LYS A O 1
ATOM 1766 N N . THR A 1 237 ? -22.276 11.727 15.831 1.00 93.19 237 THR A N 1
ATOM 1767 C CA . THR A 1 237 ? -23.457 11.480 16.679 1.00 93.19 237 THR A CA 1
ATOM 1768 C C . THR A 1 237 ? -24.516 10.581 16.047 1.00 93.19 237 THR A C 1
ATOM 1770 O O . THR A 1 237 ? -25.368 10.072 16.774 1.00 93.19 237 THR A O 1
ATOM 1773 N N . ARG A 1 238 ? -24.497 10.389 14.717 1.00 93.88 238 ARG A N 1
ATOM 1774 C CA . ARG A 1 238 ? -25.520 9.624 13.974 1.00 93.88 238 ARG A CA 1
ATOM 1775 C C . ARG A 1 238 ? -25.015 8.343 13.319 1.00 93.88 238 ARG A C 1
ATOM 1777 O O . ARG A 1 238 ? -25.603 7.872 12.352 1.00 93.88 238 ARG A O 1
ATOM 1784 N N . THR A 1 239 ? -23.922 7.799 13.824 1.00 96.12 239 THR A N 1
ATOM 1785 C CA . THR A 1 239 ? -23.393 6.514 13.377 1.00 96.12 239 THR A CA 1
ATOM 1786 C C . THR A 1 239 ? -22.863 5.786 14.588 1.00 96.12 239 THR A C 1
ATOM 1788 O O . THR A 1 239 ? -22.153 6.399 15.379 1.00 96.12 239 THR A O 1
ATOM 1791 N N . ASP A 1 240 ? -23.193 4.516 14.725 1.00 95.69 240 ASP A N 1
ATOM 1792 C CA . ASP A 1 240 ? -22.773 3.695 15.857 1.00 95.69 240 ASP A CA 1
ATOM 1793 C C . ASP A 1 240 ? -21.608 2.792 15.447 1.00 95.69 240 ASP A C 1
ATOM 1795 O O . ASP A 1 240 ? -20.658 2.659 16.205 1.00 95.69 240 ASP A O 1
ATOM 1799 N N . VAL A 1 241 ? -21.604 2.301 14.203 1.00 95.62 241 VAL A N 1
ATOM 1800 C CA . VAL A 1 241 ? -20.561 1.415 13.662 1.00 95.62 241 VAL A CA 1
ATOM 1801 C C . VAL A 1 241 ? -20.222 1.763 12.208 1.00 95.62 241 VAL A C 1
ATOM 1803 O O . VAL A 1 241 ? -21.086 2.168 11.419 1.00 95.62 241 VAL A O 1
ATOM 1806 N N . LEU A 1 242 ? -18.945 1.630 11.847 1.00 95.19 242 LEU A N 1
ATOM 1807 C CA . LEU A 1 242 ? -18.461 1.742 10.472 1.00 95.19 242 LEU A CA 1
ATOM 1808 C C . LEU A 1 242 ? -18.097 0.354 9.940 1.00 95.19 242 LEU A C 1
ATOM 1810 O O . LEU A 1 242 ? -17.268 -0.326 10.527 1.00 95.19 242 LEU A O 1
ATOM 1814 N N . VAL A 1 243 ? -18.633 -0.015 8.782 1.00 94.31 243 VAL A N 1
ATOM 1815 C CA . VAL A 1 243 ? -18.202 -1.193 8.025 1.00 94.31 243 VAL A CA 1
ATOM 1816 C C . VAL A 1 243 ? -17.285 -0.744 6.887 1.00 94.31 243 VAL A C 1
ATOM 1818 O O . VAL A 1 243 ? -17.661 0.093 6.058 1.00 94.31 243 VAL A O 1
ATOM 1821 N N . VAL A 1 244 ? -16.064 -1.268 6.849 1.00 91.69 244 VAL A N 1
ATOM 1822 C CA . VAL A 1 244 ? -15.057 -0.983 5.817 1.00 91.69 244 VAL A CA 1
ATOM 1823 C C . VAL A 1 244 ? -14.848 -2.194 4.917 1.00 91.69 244 VAL A C 1
ATOM 1825 O O . VAL A 1 244 ? -14.896 -3.328 5.375 1.00 91.69 244 VAL A O 1
ATOM 1828 N N . ALA A 1 245 ? -14.572 -1.962 3.633 1.00 88.06 245 ALA A N 1
ATOM 1829 C CA . ALA A 1 245 ? -14.303 -3.046 2.685 1.00 88.06 245 ALA A CA 1
ATOM 1830 C C . ALA A 1 245 ? -13.164 -3.982 3.131 1.00 88.06 245 ALA A C 1
ATOM 1832 O O . ALA A 1 245 ? -13.244 -5.189 2.933 1.00 88.06 245 ALA A O 1
ATOM 1833 N N . GLU A 1 246 ? -12.126 -3.429 3.759 1.00 82.50 246 GLU A N 1
ATOM 1834 C CA . GLU A 1 246 ? -10.980 -4.178 4.267 1.00 82.50 246 GLU A CA 1
ATOM 1835 C C . GLU A 1 246 ? -10.442 -3.553 5.560 1.00 82.50 246 GLU A C 1
ATOM 1837 O O . GLU A 1 246 ? -10.511 -2.329 5.751 1.00 82.50 246 GLU A O 1
ATOM 1842 N N . ALA A 1 247 ? -9.896 -4.401 6.439 1.00 80.31 247 ALA A N 1
ATOM 1843 C CA . ALA A 1 247 ? -9.209 -3.975 7.653 1.00 80.31 247 ALA A CA 1
ATOM 1844 C C . ALA A 1 247 ? -8.083 -2.991 7.307 1.00 80.31 247 ALA A C 1
ATOM 1846 O O . ALA A 1 247 ? -7.404 -3.115 6.283 1.00 80.31 247 ALA A O 1
ATOM 1847 N N . GLY A 1 248 ? -7.904 -1.969 8.143 1.00 75.31 248 GLY A N 1
ATOM 1848 C CA . GLY A 1 248 ? -6.887 -0.951 7.896 1.00 75.31 248 GLY A CA 1
ATOM 1849 C C . GLY A 1 248 ? -7.214 0.126 6.884 1.00 75.31 248 GLY A C 1
ATOM 1850 O O . GLY A 1 248 ? -6.307 0.877 6.513 1.00 75.31 248 GLY A O 1
ATOM 1851 N N . SER A 1 249 ? -8.471 0.224 6.443 1.00 81.00 249 SER A N 1
ATOM 1852 C CA . SER A 1 249 ? -8.922 1.293 5.552 1.00 81.00 249 SER A CA 1
ATOM 1853 C C . SER A 1 249 ? -8.367 2.655 5.982 1.00 81.00 249 SER A C 1
ATOM 1855 O O . SER A 1 249 ? -8.568 3.108 7.105 1.00 81.00 249 SER A O 1
ATOM 1857 N N . GLN A 1 250 ? -7.706 3.350 5.058 1.00 77.25 250 GLN A N 1
ATOM 1858 C CA . GLN A 1 250 ? -7.152 4.691 5.288 1.00 77.25 250 GLN A CA 1
ATOM 1859 C C . GLN A 1 250 ? -8.106 5.812 4.846 1.00 77.25 250 GLN A C 1
ATOM 1861 O O . GLN A 1 250 ? -7.708 6.977 4.721 1.00 77.25 250 GLN A O 1
ATOM 1866 N N . SER A 1 251 ? -9.373 5.472 4.585 1.00 83.06 251 SER A N 1
ATOM 1867 C CA . SER A 1 251 ? -10.397 6.434 4.178 1.00 83.06 251 SER A CA 1
ATOM 1868 C C . SER A 1 251 ? -10.637 7.494 5.258 1.00 83.06 251 SER A C 1
ATOM 1870 O O . SER A 1 251 ? -10.474 7.246 6.453 1.00 83.06 251 SER A O 1
ATOM 1872 N N . THR A 1 252 ? -11.100 8.683 4.859 1.00 87.12 252 THR A N 1
ATOM 1873 C CA . THR A 1 252 ? -11.501 9.733 5.814 1.00 87.12 252 THR A CA 1
ATOM 1874 C C . THR A 1 252 ? -12.551 9.227 6.804 1.00 87.12 252 THR A C 1
ATOM 1876 O O . THR A 1 252 ? -12.539 9.623 7.964 1.00 87.12 252 THR A O 1
ATOM 1879 N N . LYS A 1 253 ? -13.431 8.311 6.370 1.00 90.62 253 LYS A N 1
ATOM 1880 C CA . LYS A 1 253 ? -14.401 7.653 7.250 1.00 90.62 253 LYS A CA 1
ATOM 1881 C C . LYS A 1 253 ? -13.699 6.815 8.321 1.00 90.62 253 LYS A C 1
ATOM 1883 O O . LYS A 1 253 ? -13.954 7.038 9.493 1.00 90.62 253 LYS A O 1
ATOM 1888 N N . ALA A 1 254 ? -12.771 5.936 7.954 1.00 87.62 254 ALA A N 1
ATOM 1889 C CA . ALA A 1 254 ? -12.042 5.122 8.929 1.00 87.62 254 ALA A CA 1
ATOM 1890 C C . ALA A 1 254 ? -11.237 5.976 9.928 1.00 87.62 254 ALA A C 1
ATOM 1892 O O . ALA A 1 254 ? -11.323 5.763 11.134 1.00 87.62 254 ALA A O 1
ATOM 1893 N N . LYS A 1 255 ? -10.562 7.031 9.449 1.00 86.50 255 LYS A N 1
ATOM 1894 C CA . LYS A 1 255 ? -9.853 7.992 10.317 1.00 86.50 255 LYS A CA 1
ATOM 1895 C C . LYS A 1 255 ? -10.794 8.714 11.285 1.00 86.50 255 LYS A C 1
ATOM 1897 O O . LYS A 1 255 ? -10.469 8.888 12.455 1.00 86.50 255 LYS A O 1
ATOM 1902 N N . ASN A 1 256 ? -11.968 9.132 10.809 1.00 90.75 256 ASN A N 1
ATOM 1903 C CA . ASN A 1 256 ? -12.974 9.775 11.652 1.00 90.75 256 ASN A CA 1
ATOM 1904 C C . ASN A 1 256 ? -13.614 8.799 12.645 1.00 90.75 256 ASN A C 1
ATOM 1906 O O . ASN A 1 256 ? -13.896 9.208 13.764 1.00 90.75 256 ASN A O 1
ATOM 1910 N N . ALA A 1 257 ? -13.839 7.540 12.259 1.00 90.38 257 ALA A N 1
ATOM 1911 C CA . ALA A 1 257 ? -14.363 6.514 13.156 1.00 90.38 257 ALA A CA 1
ATOM 1912 C C . ALA A 1 257 ? -13.416 6.310 14.338 1.00 90.38 257 ALA A C 1
ATOM 1914 O O . ALA A 1 257 ? -13.854 6.443 15.472 1.00 90.38 257 ALA A O 1
ATOM 1915 N N . ALA A 1 258 ? -12.121 6.144 14.070 1.00 86.75 258 ALA A N 1
ATOM 1916 C CA . ALA A 1 258 ? -11.101 6.037 15.107 1.00 86.75 258 ALA A CA 1
ATOM 1917 C C . ALA A 1 258 ? -11.015 7.281 15.998 1.00 86.75 258 ALA A C 1
ATOM 1919 O O . ALA A 1 258 ? -11.063 7.181 17.217 1.00 86.75 258 ALA A O 1
ATOM 1920 N N . LYS A 1 259 ? -11.000 8.481 15.397 1.00 87.81 259 LYS A N 1
ATOM 1921 C CA . LYS A 1 259 ? -11.032 9.754 16.139 1.00 87.81 259 LYS A CA 1
ATOM 1922 C C . LYS A 1 259 ? -12.259 9.890 17.052 1.00 87.81 259 LYS A C 1
ATOM 1924 O O . LYS A 1 259 ? -12.245 10.680 17.992 1.00 87.81 259 LYS A O 1
ATOM 1929 N N . TRP A 1 260 ? -13.358 9.223 16.715 1.00 92.12 260 TRP A N 1
ATOM 1930 C CA . TRP A 1 260 ? -14.607 9.250 17.473 1.00 92.12 260 TRP A CA 1
ATOM 1931 C C . TRP A 1 260 ? -14.846 7.960 18.255 1.00 92.12 260 TRP A C 1
ATOM 1933 O O . TRP A 1 260 ? -15.978 7.772 18.699 1.00 92.12 260 TRP A O 1
ATOM 1943 N N . GLU A 1 261 ? -13.826 7.102 18.374 1.00 89.25 261 GLU A N 1
ATOM 1944 C CA . GLU A 1 261 ? -13.869 5.826 19.099 1.00 89.25 261 GLU A CA 1
ATOM 1945 C C . GLU A 1 261 ? -15.069 4.960 18.683 1.00 89.25 261 GLU A C 1
ATOM 1947 O O . GLU A 1 261 ? -15.736 4.323 19.493 1.00 89.25 261 GLU A O 1
ATOM 1952 N N . LYS A 1 262 ? -15.398 4.982 17.386 1.00 91.12 262 LYS A N 1
ATOM 1953 C CA . LYS A 1 262 ? -16.475 4.165 16.827 1.00 91.12 262 LYS A CA 1
ATOM 1954 C C . LYS A 1 262 ? -15.941 2.792 16.448 1.00 91.12 262 LYS A C 1
ATOM 1956 O O . LYS A 1 262 ? -14.933 2.748 15.738 1.00 91.12 262 LYS A O 1
ATOM 1961 N N . PRO A 1 263 ? -16.653 1.709 16.798 1.00 92.00 263 PRO A N 1
ATOM 1962 C CA . PRO A 1 263 ? -16.361 0.379 16.288 1.00 92.00 263 PRO A CA 1
ATOM 1963 C C . PRO A 1 263 ? -16.236 0.367 14.761 1.00 92.00 263 PRO A C 1
ATOM 1965 O O . PRO A 1 263 ? -17.055 0.961 14.044 1.00 92.00 263 PRO A O 1
ATOM 1968 N N . VAL A 1 264 ? -15.199 -0.315 14.276 1.00 91.25 264 VAL A N 1
ATOM 1969 C CA . VAL A 1 264 ? -14.948 -0.543 12.854 1.00 91.25 264 VAL A CA 1
ATOM 1970 C C . VAL A 1 264 ? -14.951 -2.044 12.612 1.00 91.25 264 VAL A C 1
ATOM 1972 O O . VAL A 1 264 ? -14.149 -2.752 13.205 1.00 91.25 264 VAL A O 1
ATOM 1975 N N . LEU A 1 265 ? -15.832 -2.501 11.729 1.00 91.69 265 LEU A N 1
ATOM 1976 C CA . LEU A 1 265 ? -15.898 -3.886 11.271 1.00 91.69 265 LEU A CA 1
ATOM 1977 C C . LEU A 1 265 ? -15.479 -3.959 9.807 1.00 91.69 265 LEU A C 1
ATOM 1979 O O . LEU A 1 265 ? -15.685 -3.020 9.032 1.00 91.69 265 LEU A O 1
ATOM 1983 N N . THR A 1 266 ? -14.932 -5.086 9.396 1.00 90.50 266 THR A N 1
ATOM 1984 C CA . THR A 1 266 ? -14.762 -5.416 7.986 1.00 90.50 266 THR A CA 1
ATOM 1985 C C . THR A 1 266 ? -16.092 -5.828 7.359 1.00 90.50 266 THR A C 1
ATOM 1987 O O . THR A 1 266 ? -17.039 -6.242 8.032 1.00 90.50 266 THR A O 1
ATOM 1990 N N . ALA A 1 267 ? -16.174 -5.721 6.035 1.00 92.38 267 ALA A N 1
ATOM 1991 C CA . ALA A 1 267 ? -17.327 -6.196 5.291 1.00 92.38 267 ALA A CA 1
ATOM 1992 C C . ALA A 1 267 ? -17.542 -7.704 5.472 1.00 92.38 267 ALA A C 1
ATOM 1994 O O . ALA A 1 267 ? -18.688 -8.128 5.520 1.00 92.38 267 ALA A O 1
ATOM 1995 N N . GLU A 1 268 ? -16.476 -8.496 5.620 1.00 90.38 268 GLU A N 1
ATOM 1996 C CA . GLU A 1 268 ? -16.600 -9.941 5.836 1.00 90.38 268 GLU A CA 1
ATOM 1997 C C . GLU A 1 268 ? -17.244 -10.252 7.194 1.00 90.38 268 GLU A C 1
ATOM 1999 O O . GLU A 1 268 ? -18.209 -11.002 7.234 1.00 90.38 268 GLU A O 1
ATOM 2004 N N . GLU A 1 269 ? -16.822 -9.592 8.279 1.00 92.12 269 GLU A N 1
ATOM 2005 C CA . GLU A 1 269 ? -17.451 -9.753 9.605 1.00 92.12 269 GLU A CA 1
ATOM 2006 C C . GLU A 1 269 ? -18.937 -9.367 9.590 1.00 92.12 269 GLU A C 1
ATOM 2008 O O . GLU A 1 269 ? -19.778 -10.027 10.200 1.00 92.12 269 GLU A O 1
ATOM 2013 N N . PHE A 1 270 ? -19.281 -8.298 8.863 1.00 95.12 270 PHE A N 1
ATOM 2014 C CA . PHE A 1 270 ? -20.676 -7.914 8.657 1.00 95.12 270 PHE A CA 1
ATOM 2015 C C . PHE A 1 270 ? -21.451 -8.986 7.877 1.00 95.12 270 PHE A C 1
ATOM 2017 O O . PHE A 1 270 ? -22.556 -9.349 8.276 1.00 95.12 270 PHE A O 1
ATOM 2024 N N . LEU A 1 271 ? -20.894 -9.497 6.777 1.00 94.31 271 LEU A N 1
ATOM 2025 C CA . LEU A 1 271 ? -21.545 -10.507 5.940 1.00 94.31 271 LEU A CA 1
ATOM 2026 C C . LEU A 1 271 ? -21.731 -11.830 6.691 1.00 94.31 271 LEU A C 1
ATOM 2028 O O . LEU A 1 271 ? -22.804 -12.420 6.602 1.00 94.31 271 LEU A O 1
ATOM 2032 N N . GLU A 1 272 ? -20.750 -12.254 7.486 1.00 93.38 272 GLU A N 1
ATOM 2033 C CA . GLU A 1 272 ? -20.860 -13.421 8.366 1.00 93.38 272 GLU A CA 1
ATOM 2034 C C . GLU A 1 272 ? -21.986 -13.254 9.397 1.00 93.38 272 GLU A C 1
ATOM 2036 O O . GLU A 1 272 ? -22.757 -14.184 9.631 1.00 93.38 272 GLU A O 1
ATOM 2041 N N . TRP A 1 273 ? -22.145 -12.056 9.967 1.00 94.94 273 TRP A N 1
ATOM 2042 C CA . TRP A 1 273 ? -23.249 -11.752 10.882 1.00 94.94 273 TRP A CA 1
ATOM 2043 C C . TRP A 1 273 ? -24.622 -11.751 10.177 1.00 94.94 273 TRP A C 1
ATOM 2045 O O . TRP A 1 273 ? -25.628 -12.205 10.742 1.00 94.94 273 TRP A O 1
ATOM 2055 N N . VAL A 1 274 ? -24.685 -11.278 8.925 1.00 92.75 274 VAL A N 1
ATOM 2056 C CA . VAL A 1 274 ? -25.905 -11.329 8.097 1.00 92.75 274 VAL A CA 1
ATOM 2057 C C . VAL A 1 274 ? -26.224 -12.748 7.595 1.00 92.75 274 VAL A C 1
ATOM 2059 O O . VAL A 1 274 ? -27.393 -13.012 7.320 1.00 92.75 274 VAL A O 1
ATOM 2062 N N . GLY A 1 275 ? -25.268 -13.680 7.563 1.00 86.56 275 GLY A N 1
ATOM 2063 C CA . GLY A 1 275 ? -25.484 -15.106 7.259 1.00 86.56 275 GLY A CA 1
ATOM 2064 C C . GLY A 1 275 ? -25.481 -15.483 5.778 1.00 86.56 275 GLY A C 1
ATOM 2065 O O . GLY A 1 275 ? -26.348 -14.988 5.027 1.00 86.56 275 GLY A O 1
#